Protein AF-A0A7V6W249-F1 (afdb_monomer)

Solvent-accessible surface area (backbone atoms only — not comparable to full-atom values): 12841 Å² total; per-residue (Å²): 78,80,79,86,67,92,46,72,72,56,29,67,70,29,68,27,38,64,47,80,56,95,67,25,33,45,33,35,30,49,76,67,49,76,49,78,44,73,61,44,73,66,54,51,51,54,50,51,51,51,48,52,60,76,49,70,63,33,65,60,54,35,51,52,43,59,66,51,40,60,62,52,52,52,54,51,53,50,52,53,49,52,55,55,49,50,63,69,75,52,71,84,55,47,76,68,46,48,56,53,49,50,53,50,46,52,52,48,52,54,48,50,52,52,49,52,52,48,54,54,49,40,54,50,33,49,30,50,47,55,42,68,78,38,42,70,63,44,50,74,36,59,75,73,40,80,72,26,66,54,90,39,58,67,75,55,56,49,51,63,67,74,60,74,63,97,65,72,73,74,46,81,43,50,41,40,75,72,58,60,47,54,66,43,55,48,37,35,50,51,41,46,49,52,37,49,76,69,49,65,44,72,93,59,53,75,73,79,77,82,75,77,75,76,83,75,82,87,77,86,135

Structure (mmCIF, N/CA/C/O backbone):
data_AF-A0A7V6W249-F1
#
_entry.id   AF-A0A7V6W249-F1
#
loop_
_atom_site.group_PDB
_atom_site.id
_atom_site.type_symbol
_atom_site.label_atom_id
_atom_site.label_alt_id
_atom_site.label_comp_id
_atom_site.label_asym_id
_atom_site.label_entity_id
_atom_site.label_seq_id
_atom_site.pdbx_PDB_ins_code
_atom_site.Cartn_x
_atom_site.Cartn_y
_atom_site.Cartn_z
_atom_site.occupancy
_atom_site.B_iso_or_equiv
_atom_site.auth_seq_id
_atom_site.auth_comp_id
_atom_site.auth_asym_id
_atom_site.auth_atom_id
_atom_site.pdbx_PDB_model_num
ATOM 1 N N . MET A 1 1 ? -0.894 -4.643 -3.180 1.00 71.88 1 MET A N 1
ATOM 2 C CA . MET A 1 1 ? 0.518 -4.376 -2.969 1.00 71.88 1 MET A CA 1
ATOM 3 C C . MET A 1 1 ? 1.272 -4.832 -4.201 1.00 71.88 1 MET A C 1
ATOM 5 O O . MET A 1 1 ? 0.839 -5.761 -4.902 1.00 71.88 1 MET A O 1
ATOM 9 N N . ARG A 1 2 ? 2.357 -4.147 -4.529 1.00 77.12 2 ARG A N 1
ATOM 10 C CA . ARG A 1 2 ? 3.285 -4.558 -5.571 1.00 77.12 2 ARG A CA 1
ATOM 11 C C . ARG A 1 2 ? 4.310 -5.505 -4.989 1.00 77.12 2 ARG A C 1
ATOM 13 O O . ARG A 1 2 ? 4.691 -5.404 -3.834 1.00 77.12 2 ARG A O 1
ATOM 20 N N . ASP A 1 3 ? 4.706 -6.440 -5.833 1.00 70.12 3 ASP A N 1
ATOM 21 C CA . ASP A 1 3 ? 5.793 -7.349 -5.539 1.00 70.12 3 ASP A CA 1
ATOM 22 C C . ASP A 1 3 ? 7.111 -6.565 -5.545 1.00 70.12 3 ASP A C 1
ATOM 24 O O . ASP A 1 3 ? 7.482 -5.969 -6.565 1.00 70.12 3 ASP A O 1
ATOM 28 N N . TYR A 1 4 ? 7.768 -6.537 -4.389 1.00 65.94 4 TYR A N 1
ATOM 29 C CA . TYR A 1 4 ? 9.078 -5.919 -4.183 1.00 65.94 4 TYR A CA 1
ATOM 30 C C . TYR A 1 4 ? 10.215 -6.950 -4.210 1.00 65.94 4 TYR A C 1
ATOM 32 O O . TYR A 1 4 ? 11.371 -6.591 -4.001 1.00 65.94 4 TYR A O 1
ATOM 40 N N . THR A 1 5 ? 9.898 -8.226 -4.446 1.00 64.06 5 THR A N 1
ATOM 41 C CA . THR A 1 5 ? 10.873 -9.316 -4.454 1.00 64.06 5 THR A CA 1
ATOM 42 C C . THR A 1 5 ? 11.587 -9.391 -5.805 1.00 64.06 5 THR A C 1
ATOM 44 O O . THR A 1 5 ? 10.993 -9.224 -6.878 1.00 64.06 5 THR A O 1
ATOM 47 N N . ASN A 1 6 ? 12.898 -9.634 -5.753 1.00 57.09 6 ASN A N 1
ATOM 48 C CA . ASN A 1 6 ? 13.731 -9.831 -6.942 1.00 57.09 6 ASN A CA 1
ATOM 49 C C . ASN A 1 6 ? 13.859 -11.315 -7.332 1.00 57.09 6 ASN A C 1
ATOM 51 O O . ASN A 1 6 ? 14.429 -11.621 -8.375 1.00 57.09 6 ASN A O 1
ATOM 55 N N . ASN A 1 7 ? 13.303 -12.222 -6.525 1.00 65.62 7 ASN A N 1
ATOM 56 C CA . ASN A 1 7 ? 13.360 -13.668 -6.706 1.00 65.62 7 ASN A CA 1
ATOM 57 C C . ASN A 1 7 ? 12.033 -14.201 -7.279 1.00 65.62 7 ASN A C 1
ATOM 59 O O . ASN A 1 7 ? 10.943 -13.814 -6.855 1.00 65.62 7 ASN A O 1
ATOM 63 N N . HIS A 1 8 ? 12.125 -15.092 -8.265 1.00 60.25 8 HIS A N 1
ATOM 64 C CA . HIS A 1 8 ? 10.970 -15.692 -8.926 1.00 60.25 8 HIS A CA 1
ATOM 65 C C . HIS A 1 8 ? 10.147 -16.592 -7.987 1.00 60.25 8 HIS A C 1
ATOM 67 O O . HIS A 1 8 ? 8.916 -16.569 -8.041 1.00 60.25 8 HIS A O 1
ATOM 73 N N . GLU A 1 9 ? 10.797 -17.348 -7.101 1.00 61.88 9 GLU A N 1
ATOM 74 C CA . GLU A 1 9 ? 10.102 -18.208 -6.133 1.00 61.88 9 GLU A CA 1
ATOM 75 C C . GLU A 1 9 ? 9.353 -17.387 -5.077 1.00 61.88 9 GLU A C 1
ATOM 77 O O . GLU A 1 9 ? 8.202 -17.684 -4.741 1.00 61.88 9 GLU A O 1
ATOM 82 N N . ASP A 1 10 ? 9.954 -16.284 -4.631 1.00 68.31 10 ASP A N 1
ATOM 83 C CA . ASP A 1 10 ? 9.315 -15.356 -3.698 1.00 68.31 10 ASP A CA 1
ATOM 84 C C . ASP A 1 10 ? 8.089 -14.681 -4.330 1.00 68.31 10 ASP A C 1
ATOM 86 O O . ASP A 1 10 ? 7.056 -14.520 -3.672 1.00 68.31 10 ASP A O 1
ATOM 90 N N . ARG A 1 11 ? 8.139 -14.390 -5.639 1.00 70.81 11 ARG A N 1
ATOM 91 C CA . ARG A 1 11 ? 7.006 -13.839 -6.400 1.00 70.81 11 ARG A CA 1
ATOM 92 C C . ARG A 1 11 ? 5.805 -14.782 -6.457 1.00 70.81 11 ARG A C 1
ATOM 94 O O . ARG A 1 11 ? 4.669 -14.317 -6.333 1.00 70.81 11 ARG A O 1
ATOM 101 N N . MET A 1 12 ? 6.029 -16.087 -6.626 1.00 72.81 12 MET A N 1
ATOM 102 C CA . MET A 1 12 ? 4.956 -17.102 -6.636 1.00 72.81 12 MET A CA 1
ATOM 103 C C . MET A 1 12 ? 4.210 -17.163 -5.298 1.00 72.81 12 MET A C 1
ATOM 105 O O . MET A 1 12 ? 3.025 -17.497 -5.225 1.00 72.81 12 MET A O 1
ATOM 109 N N . ASN A 1 13 ? 4.913 -16.800 -4.231 1.00 81.38 13 ASN A N 1
ATOM 110 C CA . ASN A 1 13 ? 4.429 -16.790 -2.864 1.00 81.38 13 ASN A CA 1
ATOM 111 C C . ASN A 1 13 ? 4.034 -15.385 -2.372 1.00 81.38 13 ASN A C 1
ATOM 113 O O . ASN A 1 13 ? 3.586 -15.230 -1.229 1.00 81.38 13 ASN A O 1
ATOM 117 N N . PHE A 1 14 ? 4.147 -14.363 -3.213 1.00 86.88 14 PHE A N 1
ATOM 118 C CA . PHE A 1 14 ? 3.802 -12.999 -2.850 1.00 86.88 14 PHE A CA 1
ATOM 119 C C . PHE A 1 14 ? 2.283 -12.801 -2.863 1.00 86.88 14 PHE A C 1
ATOM 121 O O . PHE A 1 14 ? 1.628 -13.101 -3.862 1.00 86.88 14 PHE A O 1
ATOM 128 N N . VAL A 1 15 ? 1.707 -12.267 -1.781 1.00 90.31 15 VAL A N 1
ATOM 129 C CA . VAL A 1 15 ? 0.263 -12.003 -1.701 1.00 90.31 15 VAL A CA 1
ATOM 130 C C . VAL A 1 15 ? 0.049 -10.525 -1.991 1.00 90.31 15 VAL A C 1
ATOM 132 O O . VAL A 1 15 ? 0.512 -9.657 -1.258 1.00 90.31 15 VAL A O 1
ATOM 135 N N . ARG A 1 16 ? -0.649 -10.213 -3.085 1.00 89.31 16 ARG A N 1
ATOM 136 C CA . ARG A 1 16 ? -0.879 -8.818 -3.485 1.00 89.31 16 ARG A CA 1
ATOM 137 C C . ARG A 1 16 ? -2.031 -8.200 -2.715 1.00 89.31 16 ARG A C 1
ATOM 139 O O . ARG A 1 16 ? -1.894 -7.073 -2.249 1.00 89.31 16 ARG A O 1
ATOM 146 N N . ASN A 1 17 ? -3.150 -8.913 -2.679 1.00 91.75 17 ASN A N 1
ATOM 147 C CA . ASN A 1 17 ? -4.371 -8.592 -1.950 1.00 91.75 17 ASN A CA 1
ATOM 148 C C . ASN A 1 17 ? -5.291 -9.818 -1.942 1.00 91.75 17 ASN A C 1
ATOM 150 O O . ASN A 1 17 ? -5.045 -10.796 -2.654 1.00 91.75 17 ASN A O 1
ATOM 154 N N . PHE A 1 18 ? -6.356 -9.757 -1.159 1.00 93.31 18 PHE A N 1
ATOM 155 C CA . PHE A 1 18 ? -7.416 -10.748 -1.136 1.00 93.31 18 PHE A CA 1
ATOM 156 C C . PHE A 1 18 ? -8.774 -10.094 -0.908 1.00 93.31 18 PHE A C 1
ATOM 158 O O . PHE A 1 18 ? -8.869 -8.984 -0.385 1.00 93.31 18 PHE A O 1
ATOM 165 N N . LYS A 1 19 ? -9.831 -10.803 -1.300 1.00 93.00 19 LYS A N 1
ATOM 166 C CA . LYS A 1 19 ? -11.213 -10.448 -0.974 1.00 93.00 19 LYS A CA 1
ATOM 167 C C . LYS A 1 19 ? -11.933 -11.642 -0.375 1.00 93.00 19 LYS A C 1
ATOM 169 O O . LYS A 1 19 ? -11.633 -12.776 -0.751 1.00 93.00 19 LYS A O 1
ATOM 174 N N . ILE A 1 20 ? -12.892 -11.369 0.496 1.00 90.56 20 ILE A N 1
ATOM 175 C CA . ILE A 1 20 ? -13.822 -12.369 1.007 1.00 90.56 20 ILE A CA 1
ATOM 176 C C . ILE A 1 20 ? -15.068 -12.317 0.123 1.00 90.56 20 ILE A C 1
ATOM 178 O O . ILE A 1 20 ? -15.588 -11.239 -0.169 1.00 90.56 20 ILE A O 1
ATOM 182 N N . HIS A 1 21 ? -15.497 -13.462 -0.394 1.00 90.12 21 HIS A N 1
ATOM 183 C CA . HIS A 1 21 ? -16.698 -13.562 -1.216 1.00 90.12 21 HIS A CA 1
ATOM 184 C C . HIS A 1 21 ? -17.282 -14.966 -1.099 1.00 90.12 21 HIS A C 1
ATOM 186 O O . HIS A 1 21 ? -16.554 -15.937 -1.280 1.00 90.12 21 HIS A O 1
ATOM 192 N N . ASN A 1 22 ? -18.583 -15.067 -0.817 1.00 90.88 22 ASN A N 1
ATOM 193 C CA . ASN A 1 22 ? -19.316 -16.333 -0.707 1.00 90.88 22 ASN A CA 1
ATOM 194 C C . ASN A 1 22 ? -18.635 -17.363 0.218 1.00 90.88 22 ASN A C 1
ATOM 196 O O . ASN A 1 22 ? -18.485 -18.523 -0.149 1.00 90.88 22 ASN A O 1
ATOM 200 N N . GLY A 1 23 ? -18.170 -16.931 1.397 1.00 92.56 23 GLY A N 1
ATOM 201 C CA . GLY A 1 23 ? -17.493 -17.817 2.354 1.00 92.56 23 GLY A CA 1
ATOM 202 C C . GLY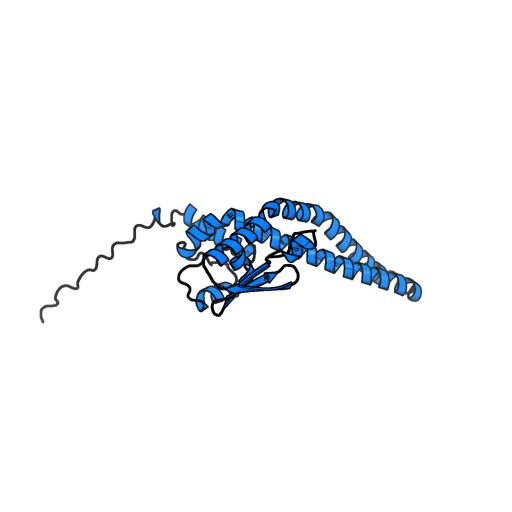 A 1 23 ? -16.089 -18.273 1.932 1.00 92.56 23 GLY A C 1
ATOM 203 O O . GLY A 1 23 ? -15.519 -19.151 2.573 1.00 92.56 23 GLY A O 1
ATOM 204 N N . GLU A 1 24 ? -15.503 -17.683 0.887 1.00 95.50 24 GLU A N 1
ATOM 205 C CA . GLU A 1 24 ? -14.139 -17.965 0.432 1.00 95.50 24 GLU A CA 1
ATOM 206 C C . GLU A 1 24 ? -13.239 -16.726 0.532 1.00 95.50 24 GLU A C 1
ATOM 208 O O . GLU A 1 24 ? -13.643 -15.604 0.216 1.00 95.50 24 GLU A O 1
ATOM 213 N N . ILE A 1 25 ? -11.970 -16.945 0.872 1.00 95.00 25 ILE A N 1
ATOM 214 C CA . ILE A 1 25 ? -10.880 -15.993 0.656 1.00 95.00 25 ILE A CA 1
ATOM 215 C C . ILE A 1 25 ? -10.327 -16.218 -0.750 1.00 95.00 25 ILE A C 1
ATOM 217 O O . ILE A 1 25 ? -9.807 -17.288 -1.067 1.00 95.00 25 ILE A O 1
ATOM 221 N N . ILE A 1 26 ? -10.383 -15.184 -1.587 1.00 95.69 26 ILE A N 1
ATOM 222 C CA . ILE A 1 26 ? -9.819 -15.183 -2.939 1.00 95.69 26 ILE A CA 1
ATOM 223 C C . ILE A 1 26 ? -8.594 -14.266 -2.947 1.00 95.69 26 ILE A C 1
ATOM 225 O O . ILE A 1 26 ? -8.724 -13.043 -3.039 1.00 95.69 26 ILE A O 1
ATOM 229 N N . ALA A 1 27 ? -7.403 -14.858 -2.867 1.00 93.69 27 ALA A N 1
ATOM 230 C CA . ALA A 1 27 ? -6.124 -14.156 -2.848 1.00 93.69 27 ALA A CA 1
ATOM 231 C C . ALA A 1 27 ? -5.538 -14.007 -4.258 1.00 93.69 27 ALA A C 1
ATOM 233 O O . ALA A 1 27 ? -5.464 -14.967 -5.026 1.00 93.69 27 ALA A O 1
ATOM 234 N N . LYS A 1 28 ? -5.085 -12.799 -4.598 1.00 92.62 28 LYS A N 1
ATOM 235 C CA . LYS A 1 28 ? -4.343 -12.503 -5.825 1.00 92.62 28 LYS A CA 1
ATOM 236 C C . LYS A 1 28 ? -2.846 -12.547 -5.543 1.00 92.62 28 LYS A C 1
ATOM 238 O O . LYS A 1 28 ? -2.339 -11.783 -4.722 1.00 92.62 28 LYS A O 1
ATOM 243 N N . MET A 1 29 ? -2.140 -13.393 -6.276 1.00 90.31 29 MET A N 1
ATOM 244 C CA . MET A 1 29 ? -0.716 -13.654 -6.082 1.00 90.31 29 MET A CA 1
ATOM 245 C C . MET A 1 29 ? 0.170 -12.739 -6.952 1.00 90.31 29 MET A C 1
ATOM 247 O O . MET A 1 29 ? -0.313 -12.045 -7.861 1.00 90.31 29 MET A O 1
ATOM 251 N N . GLY A 1 30 ? 1.473 -12.688 -6.652 1.00 84.12 30 GLY A N 1
ATOM 252 C CA . GLY A 1 30 ? 2.485 -11.878 -7.350 1.00 84.12 30 GLY A CA 1
ATOM 253 C C . GLY A 1 30 ? 2.616 -12.211 -8.838 1.00 84.12 30 GLY A C 1
ATOM 254 O O . GLY A 1 30 ? 2.679 -11.309 -9.679 1.00 84.12 30 GLY A O 1
ATOM 255 N N . ASP A 1 31 ? 2.534 -13.499 -9.160 1.00 83.69 31 ASP A N 1
ATOM 256 C CA . ASP A 1 31 ? 2.471 -14.077 -10.512 1.00 83.69 31 ASP A CA 1
ATOM 257 C C . ASP A 1 31 ? 1.144 -13.798 -11.259 1.00 83.69 31 ASP A C 1
ATOM 259 O O . ASP A 1 31 ? 0.997 -14.158 -12.424 1.00 83.69 31 ASP A O 1
ATOM 263 N N . LYS A 1 32 ? 0.205 -13.083 -10.618 1.00 84.75 32 LYS A N 1
ATOM 264 C CA . LYS A 1 32 ? -1.155 -12.752 -11.085 1.00 84.75 32 LYS A CA 1
ATOM 265 C C . LYS A 1 32 ? -2.157 -13.910 -11.031 1.00 84.75 32 LYS A C 1
ATOM 267 O O . LYS A 1 32 ? -3.310 -13.683 -11.415 1.00 84.75 32 LYS A O 1
ATOM 272 N N . THR A 1 33 ? -1.781 -15.081 -10.524 1.00 90.50 33 THR A N 1
ATOM 273 C CA . THR A 1 33 ? -2.729 -16.176 -10.284 1.00 90.50 33 THR A CA 1
ATOM 274 C C . THR A 1 33 ? -3.675 -15.837 -9.130 1.00 90.50 33 THR A C 1
ATOM 276 O O . THR A 1 33 ? -3.453 -14.898 -8.353 1.00 90.50 33 THR A O 1
ATOM 279 N N . LYS A 1 34 ? -4.787 -16.573 -9.047 1.00 92.88 34 LYS A N 1
ATOM 280 C CA . LYS A 1 34 ? -5.738 -16.488 -7.937 1.00 92.88 34 LYS A CA 1
ATOM 281 C C . LYS A 1 34 ? -5.702 -17.796 -7.163 1.00 92.88 34 LYS A C 1
ATOM 283 O O . LYS A 1 34 ? -5.804 -18.857 -7.770 1.00 92.88 34 LYS A O 1
ATOM 288 N N . ARG A 1 35 ? -5.602 -17.710 -5.840 1.00 92.31 35 ARG A N 1
ATOM 289 C CA . ARG A 1 35 ? -5.717 -18.854 -4.930 1.00 92.31 35 ARG A CA 1
ATOM 290 C C . ARG A 1 35 ? -6.955 -18.687 -4.066 1.00 92.31 35 ARG A C 1
ATOM 292 O O . ARG A 1 35 ? -7.296 -17.565 -3.691 1.00 92.31 35 ARG A O 1
ATOM 299 N N . LYS A 1 36 ? -7.626 -19.798 -3.786 1.00 94.94 36 LYS A N 1
ATOM 300 C CA . LYS A 1 36 ? -8.840 -19.840 -2.975 1.00 94.94 36 LYS A CA 1
ATOM 301 C C . LYS A 1 36 ? -8.597 -20.637 -1.704 1.00 94.94 36 LYS A C 1
ATOM 303 O O . LYS A 1 36 ? -7.854 -21.615 -1.730 1.00 94.94 36 LYS A O 1
ATOM 308 N N . ALA A 1 37 ? -9.231 -20.213 -0.623 1.00 93.19 37 ALA A N 1
ATOM 309 C CA . ALA A 1 37 ? -9.295 -20.940 0.635 1.00 93.19 37 ALA A CA 1
ATOM 310 C C . ALA A 1 37 ? -10.658 -20.677 1.296 1.00 93.19 37 ALA A C 1
ATOM 312 O O . ALA A 1 37 ? -11.236 -19.614 1.055 1.00 93.19 37 ALA A O 1
ATOM 313 N N . PRO A 1 38 ? -11.169 -21.586 2.141 1.00 95.81 38 PRO A N 1
ATOM 314 C CA . PRO A 1 38 ? -12.353 -21.300 2.938 1.00 95.81 38 PRO A CA 1
ATOM 315 C C . PRO A 1 38 ? -12.099 -20.106 3.864 1.00 95.81 38 PRO A C 1
ATOM 317 O O . PRO A 1 38 ? -11.001 -19.950 4.415 1.00 95.81 38 PRO A O 1
ATOM 320 N N . TYR A 1 39 ? -13.114 -19.262 4.033 1.00 95.44 39 TYR A N 1
ATOM 321 C CA . TYR A 1 39 ? -13.061 -18.158 4.977 1.00 95.44 39 TYR A CA 1
ATOM 322 C C . TYR A 1 39 ? -13.148 -18.682 6.410 1.00 95.44 39 TYR A C 1
ATOM 324 O O . TYR A 1 39 ? -14.134 -19.293 6.811 1.00 95.44 39 TYR A O 1
ATOM 332 N N . THR A 1 40 ? -12.094 -18.412 7.175 1.00 95.00 40 THR A N 1
ATOM 333 C CA . THR A 1 40 ? -12.057 -18.510 8.633 1.00 95.00 40 THR A CA 1
ATOM 334 C C . THR A 1 40 ? -11.243 -17.327 9.151 1.00 95.00 40 THR A C 1
ATOM 336 O O . THR A 1 40 ? -10.332 -16.857 8.458 1.00 95.00 40 THR A O 1
ATOM 339 N N . GLU A 1 41 ? -11.516 -16.863 10.373 1.00 92.81 41 GLU A N 1
ATOM 340 C CA . GLU A 1 41 ? -10.712 -15.797 10.986 1.00 92.81 41 GLU A CA 1
ATOM 341 C C . GLU A 1 41 ? -9.221 -16.155 11.055 1.00 92.81 41 GLU A C 1
ATOM 343 O O . GLU A 1 41 ? -8.357 -15.300 10.863 1.00 92.81 41 GLU A O 1
ATOM 348 N N . ASP A 1 42 ? -8.898 -17.422 11.328 1.00 95.75 42 ASP A N 1
ATOM 349 C CA . ASP A 1 42 ? -7.513 -17.888 11.403 1.00 95.75 42 ASP A CA 1
ATOM 350 C C . ASP A 1 42 ? -6.819 -17.819 10.034 1.00 95.75 42 ASP A C 1
ATOM 352 O O . ASP A 1 42 ? -5.677 -17.360 9.933 1.00 95.75 42 ASP A O 1
ATOM 356 N N . ASN A 1 43 ? -7.518 -18.192 8.956 1.00 92.94 43 ASN A N 1
ATOM 357 C CA . ASN A 1 43 ? -6.988 -18.080 7.598 1.00 92.94 43 ASN A CA 1
ATOM 358 C C . ASN A 1 43 ? -6.752 -16.617 7.207 1.00 92.94 43 ASN A C 1
ATOM 360 O O . ASN A 1 43 ? -5.708 -16.299 6.629 1.00 92.94 43 ASN A O 1
ATOM 364 N N . GLU A 1 44 ? -7.676 -15.720 7.555 1.00 93.81 44 GLU A N 1
ATOM 365 C CA . GLU A 1 44 ? -7.511 -14.282 7.337 1.00 93.81 44 GLU A CA 1
ATOM 366 C C . GLU A 1 44 ? -6.309 -13.729 8.120 1.00 93.81 44 GLU A C 1
ATOM 368 O O . GLU A 1 44 ? -5.421 -13.100 7.534 1.00 93.81 44 GLU A O 1
ATOM 373 N N . LYS A 1 45 ? -6.211 -14.038 9.421 1.00 94.25 45 LYS A N 1
ATOM 374 C CA . LYS A 1 45 ? -5.090 -13.627 10.285 1.00 94.25 45 LYS A CA 1
ATOM 375 C C . LYS A 1 45 ? -3.751 -14.144 9.755 1.00 94.25 45 LYS A C 1
ATOM 377 O O . LYS A 1 45 ? -2.782 -13.383 9.691 1.00 94.25 45 LYS A O 1
ATOM 382 N N . LYS A 1 46 ? -3.671 -15.408 9.323 1.00 93.81 46 LYS A N 1
ATOM 383 C CA . LYS A 1 46 ? -2.466 -15.989 8.695 1.00 93.81 46 LYS A CA 1
ATOM 384 C C . LYS A 1 46 ? -2.073 -15.247 7.420 1.00 93.81 46 LYS A C 1
ATOM 386 O O . LYS A 1 46 ? -0.889 -14.967 7.211 1.00 93.81 46 LYS A O 1
ATOM 391 N N . LEU A 1 47 ? -3.046 -14.899 6.581 1.00 93.06 47 LEU A N 1
ATOM 392 C CA . LEU A 1 47 ? -2.798 -14.183 5.334 1.00 93.06 47 LEU A CA 1
ATOM 393 C C . LEU A 1 47 ? -2.313 -12.748 5.589 1.00 93.06 47 LEU A C 1
ATOM 395 O O . LEU A 1 47 ? -1.322 -12.325 4.991 1.00 93.06 47 LEU A O 1
ATOM 399 N N . LEU A 1 48 ? -2.934 -12.038 6.533 1.00 93.19 48 LEU A N 1
ATOM 400 C CA . LEU A 1 48 ? -2.503 -10.705 6.962 1.00 93.19 48 LEU A CA 1
ATOM 401 C C . LEU A 1 48 ? -1.098 -10.727 7.576 1.00 93.19 48 LEU A C 1
ATOM 403 O O . LEU A 1 48 ? -0.275 -9.876 7.244 1.00 93.19 48 L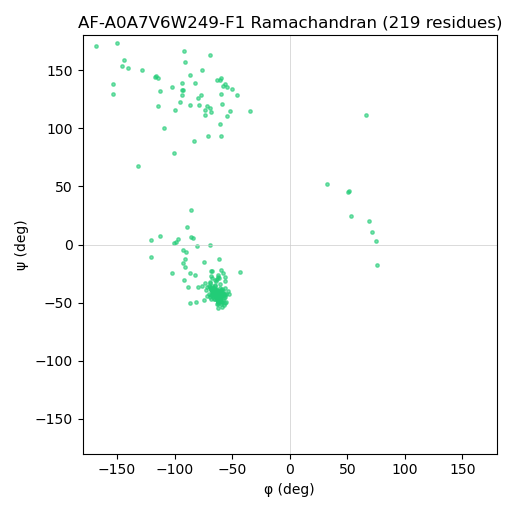EU A O 1
ATOM 407 N N . ARG A 1 49 ? -0.771 -11.722 8.413 1.00 92.62 49 ARG A N 1
ATOM 408 C CA . ARG A 1 49 ? 0.593 -11.915 8.946 1.00 92.62 49 ARG A CA 1
ATOM 409 C C . ARG A 1 49 ? 1.617 -12.101 7.828 1.00 92.62 49 ARG A C 1
ATOM 411 O O . ARG A 1 49 ? 2.682 -11.490 7.860 1.00 92.62 49 ARG A O 1
ATOM 418 N N . ARG A 1 50 ? 1.287 -12.898 6.809 1.00 91.12 50 ARG A N 1
ATOM 419 C CA . ARG A 1 50 ? 2.148 -13.088 5.633 1.00 91.12 50 ARG A CA 1
ATOM 420 C C . ARG A 1 50 ? 2.353 -11.787 4.855 1.00 91.12 50 ARG A C 1
ATOM 422 O O . ARG A 1 50 ? 3.487 -11.480 4.499 1.00 91.12 50 ARG A O 1
ATOM 429 N N . MET A 1 51 ? 1.289 -11.019 4.618 1.00 91.12 51 MET A N 1
ATOM 430 C CA . MET A 1 51 ? 1.381 -9.711 3.956 1.00 91.12 51 MET A CA 1
ATOM 431 C C . MET A 1 51 ? 2.212 -8.718 4.780 1.00 91.12 51 MET A C 1
ATOM 433 O O . MET A 1 51 ? 3.036 -8.001 4.223 1.00 91.12 51 MET A O 1
ATOM 437 N N . ASN A 1 52 ? 2.079 -8.729 6.108 1.00 90.38 52 ASN A N 1
ATOM 438 C CA . ASN A 1 52 ? 2.922 -7.943 7.009 1.00 90.38 52 ASN A CA 1
ATOM 439 C C . ASN A 1 52 ? 4.402 -8.321 6.895 1.00 90.38 52 ASN A C 1
ATOM 441 O O . ASN A 1 52 ? 5.239 -7.439 6.703 1.00 90.38 52 ASN A O 1
ATOM 445 N N . LYS A 1 53 ? 4.727 -9.616 6.908 1.00 88.69 53 LYS A N 1
ATOM 446 C CA . LYS A 1 53 ? 6.107 -10.091 6.739 1.00 88.69 53 LYS A CA 1
ATOM 447 C C . LYS A 1 53 ? 6.715 -9.651 5.401 1.00 88.69 53 LYS A C 1
ATOM 449 O O . LYS A 1 53 ? 7.857 -9.210 5.340 1.00 88.69 53 LYS A O 1
ATOM 454 N N . GLN A 1 54 ? 5.918 -9.663 4.329 1.00 86.81 54 GLN A N 1
ATOM 455 C CA . GLN A 1 54 ? 6.327 -9.193 2.994 1.00 86.81 54 GLN A CA 1
ATOM 456 C C . GLN A 1 54 ? 6.708 -7.701 2.942 1.00 86.81 54 GLN A C 1
ATOM 458 O O . GLN A 1 54 ? 7.290 -7.255 1.955 1.00 86.81 54 GLN A O 1
ATOM 463 N N . THR A 1 55 ? 6.406 -6.930 3.990 1.00 86.81 55 THR A N 1
ATOM 464 C CA . THR A 1 55 ? 6.678 -5.486 4.076 1.00 86.81 55 THR A CA 1
ATOM 465 C C . THR A 1 55 ? 7.734 -5.123 5.118 1.00 86.81 55 THR A C 1
ATOM 467 O O . THR A 1 55 ? 7.936 -3.943 5.392 1.00 86.81 55 THR A O 1
ATOM 470 N N . GLU A 1 56 ? 8.410 -6.093 5.735 1.00 84.12 56 GLU A N 1
ATOM 471 C CA . GLU A 1 56 ? 9.437 -5.820 6.755 1.00 84.12 56 GLU A CA 1
ATOM 472 C C . GLU A 1 56 ? 10.597 -4.986 6.194 1.00 84.12 56 GLU A C 1
ATOM 474 O O . GLU A 1 56 ? 10.993 -3.990 6.794 1.00 84.12 56 GLU A O 1
ATOM 479 N N . ASN A 1 57 ? 11.051 -5.298 4.978 1.00 79.19 57 ASN A N 1
ATOM 480 C CA . ASN A 1 57 ? 12.170 -4.603 4.334 1.00 79.19 57 ASN A CA 1
ATOM 481 C C . ASN A 1 57 ? 11.746 -3.379 3.502 1.00 79.19 57 ASN A C 1
ATOM 483 O O . ASN A 1 57 ? 12.528 -2.874 2.694 1.00 79.19 57 ASN A O 1
ATOM 487 N N . ILE A 1 58 ? 10.516 -2.878 3.678 1.00 83.88 58 ILE A N 1
ATOM 488 C CA . ILE A 1 58 ? 9.966 -1.814 2.825 1.00 83.88 58 ILE A CA 1
ATOM 489 C C . ILE A 1 58 ? 10.796 -0.521 2.888 1.00 83.88 58 ILE A C 1
ATOM 491 O O . ILE A 1 58 ? 10.982 0.120 1.859 1.00 83.88 58 ILE A O 1
ATOM 495 N N . LYS A 1 59 ? 11.390 -0.191 4.044 1.00 83.38 59 LYS A N 1
ATOM 496 C CA . LYS A 1 59 ? 12.253 0.995 4.207 1.00 83.38 59 LYS A CA 1
ATOM 497 C C . LYS A 1 59 ? 13.491 0.941 3.314 1.00 83.38 59 LYS A C 1
ATOM 499 O O . LYS A 1 59 ? 13.846 1.912 2.650 1.00 83.38 59 LYS A O 1
ATOM 504 N N . GLN A 1 60 ? 14.139 -0.225 3.256 1.00 81.12 60 GLN A N 1
ATOM 505 C CA . GLN A 1 60 ? 15.302 -0.440 2.392 1.00 81.12 60 GLN A CA 1
ATOM 506 C C . GLN A 1 60 ? 14.909 -0.317 0.916 1.00 81.12 60 GLN A C 1
ATOM 508 O O . GLN A 1 60 ? 15.628 0.299 0.132 1.00 81.12 60 GLN A O 1
ATOM 513 N N . VAL A 1 61 ? 13.733 -0.840 0.556 1.00 80.38 61 VAL A N 1
ATOM 514 C CA . VAL A 1 61 ? 13.168 -0.731 -0.795 1.00 80.38 61 VAL A CA 1
ATOM 515 C C . VAL A 1 61 ? 12.891 0.732 -1.166 1.00 80.38 61 VAL A C 1
ATOM 517 O O . VAL A 1 61 ? 13.272 1.164 -2.255 1.00 80.38 61 VAL A O 1
ATOM 520 N N . VAL A 1 62 ? 12.284 1.516 -0.269 1.00 82.69 62 VAL A N 1
ATOM 521 C CA . VAL A 1 62 ? 12.032 2.951 -0.486 1.00 82.69 62 VAL A CA 1
ATOM 522 C C . VAL A 1 62 ? 13.343 3.715 -0.654 1.00 82.69 62 VAL A C 1
ATOM 524 O O . VAL A 1 62 ? 13.483 4.463 -1.622 1.00 82.69 62 VAL A O 1
ATOM 527 N N . ASN A 1 63 ? 14.333 3.482 0.209 1.00 83.12 63 ASN A N 1
ATOM 528 C CA . ASN A 1 63 ? 15.642 4.136 0.119 1.00 83.12 63 ASN A CA 1
ATOM 529 C C . ASN A 1 63 ? 16.382 3.786 -1.179 1.00 83.12 63 ASN A C 1
ATOM 531 O O . ASN A 1 63 ? 16.902 4.676 -1.854 1.00 83.12 63 ASN A O 1
ATOM 535 N N . TYR A 1 64 ? 16.371 2.512 -1.582 1.00 80.81 64 TYR A N 1
ATOM 536 C CA . TYR A 1 64 ? 16.919 2.078 -2.868 1.00 80.81 64 TYR A CA 1
ATOM 537 C C . TYR A 1 64 ? 16.259 2.821 -4.039 1.00 80.81 64 TYR A C 1
ATOM 539 O O . TYR A 1 64 ? 16.943 3.331 -4.932 1.00 80.81 64 TYR A O 1
ATOM 547 N N . PHE A 1 65 ? 14.928 2.931 -4.022 1.00 77.00 65 PHE A N 1
ATOM 548 C CA . PHE A 1 65 ? 14.195 3.651 -5.056 1.00 77.00 65 PHE A CA 1
ATOM 549 C C . PHE A 1 65 ? 14.446 5.167 -5.023 1.00 77.00 65 PHE A C 1
ATOM 551 O O . PHE A 1 65 ? 14.575 5.774 -6.083 1.00 77.00 65 PHE A O 1
ATOM 558 N N . ARG A 1 66 ? 14.574 5.801 -3.856 1.00 79.25 66 ARG A N 1
ATOM 559 C CA . ARG A 1 66 ? 14.895 7.237 -3.769 1.00 79.25 66 ARG A CA 1
ATOM 560 C C . ARG A 1 66 ? 16.300 7.548 -4.277 1.00 79.25 66 ARG A C 1
ATOM 562 O O . ARG A 1 66 ? 16.472 8.495 -5.034 1.00 79.25 66 ARG A O 1
ATOM 569 N N . ASN A 1 67 ? 17.282 6.709 -3.965 1.00 74.81 67 ASN A N 1
ATOM 570 C CA . ASN A 1 67 ? 18.654 6.917 -4.432 1.00 74.81 67 ASN A CA 1
ATOM 571 C C . ASN A 1 67 ? 18.793 6.643 -5.941 1.00 74.81 67 ASN A C 1
ATOM 573 O O . ASN A 1 67 ? 19.488 7.366 -6.650 1.00 74.81 67 ASN A O 1
ATOM 577 N N . GLY A 1 68 ? 18.073 5.645 -6.468 1.00 68.56 68 GLY A N 1
ATOM 578 C CA . GLY A 1 68 ? 18.038 5.354 -7.907 1.00 68.56 68 GLY A CA 1
ATOM 579 C C . GLY A 1 68 ? 17.210 6.341 -8.744 1.00 68.56 68 GLY A C 1
ATOM 580 O O . GLY A 1 68 ? 17.324 6.345 -9.973 1.00 68.56 68 GLY A O 1
ATOM 581 N N . PHE A 1 69 ? 16.375 7.163 -8.100 1.00 66.94 69 PHE A N 1
ATOM 582 C CA . PHE A 1 69 ? 15.471 8.119 -8.741 1.00 66.94 69 PHE A CA 1
ATOM 583 C C . PHE A 1 69 ? 16.223 9.178 -9.542 1.00 66.94 69 PHE A C 1
ATOM 585 O O . PHE A 1 69 ? 15.923 9.370 -10.720 1.00 66.94 69 PHE A O 1
ATOM 592 N N . ILE A 1 70 ? 17.211 9.832 -8.921 1.00 62.59 70 ILE A N 1
ATOM 593 C CA . ILE A 1 70 ? 17.911 10.976 -9.518 1.00 62.59 70 ILE A CA 1
ATOM 594 C C . ILE A 1 70 ? 18.626 10.529 -10.795 1.00 62.59 70 ILE A C 1
ATOM 596 O O . ILE A 1 70 ? 18.405 11.099 -11.860 1.00 62.59 70 ILE A O 1
ATOM 600 N N . GLY A 1 71 ? 19.383 9.431 -10.724 1.00 65.44 71 GLY A N 1
ATOM 601 C CA . GLY A 1 71 ? 20.110 8.909 -11.882 1.00 65.44 71 GLY A CA 1
ATOM 602 C C . GLY A 1 71 ? 19.190 8.511 -13.041 1.00 65.44 71 GLY A C 1
ATOM 603 O O . GLY A 1 71 ? 19.448 8.860 -14.189 1.00 65.44 71 GLY A O 1
ATOM 604 N N . ARG A 1 72 ? 18.074 7.821 -12.768 1.00 67.31 72 ARG A N 1
ATOM 605 C CA . ARG A 1 72 ? 17.172 7.342 -13.834 1.00 67.31 72 ARG A CA 1
ATOM 606 C C . ARG A 1 72 ? 16.295 8.442 -14.428 1.00 67.31 72 ARG A C 1
ATOM 608 O O . ARG A 1 72 ? 16.029 8.405 -15.632 1.00 67.31 72 ARG A O 1
ATOM 615 N N . ALA A 1 73 ? 15.847 9.398 -13.616 1.00 66.25 73 ALA A N 1
ATOM 616 C CA . ALA A 1 73 ? 15.067 10.541 -14.085 1.00 66.25 73 ALA A CA 1
ATOM 617 C C . ALA A 1 73 ? 15.913 11.456 -14.983 1.00 66.25 73 ALA A C 1
ATOM 619 O O . ALA A 1 73 ? 15.457 11.817 -16.067 1.00 66.25 73 ALA A O 1
ATOM 620 N N . VAL A 1 74 ? 17.162 11.737 -14.588 1.00 65.19 74 VAL A N 1
ATOM 621 C CA . VAL A 1 74 ? 18.114 12.530 -15.384 1.00 65.19 74 VAL A CA 1
ATOM 622 C C . VAL A 1 74 ? 18.439 11.837 -16.709 1.00 65.19 74 VAL A C 1
ATOM 624 O O . VAL A 1 74 ? 18.330 12.461 -17.761 1.00 65.19 74 VAL A O 1
ATOM 627 N N . LEU A 1 75 ? 18.747 10.534 -16.691 1.00 65.19 75 LEU A N 1
ATOM 628 C CA . LEU A 1 75 ? 19.043 9.779 -17.916 1.00 65.19 75 LEU A CA 1
ATOM 629 C C . LEU A 1 75 ? 17.849 9.726 -18.879 1.00 65.19 75 LEU A C 1
ATOM 631 O O . LEU A 1 75 ? 18.027 9.903 -20.080 1.00 65.19 75 LEU A O 1
ATOM 635 N N . THR A 1 76 ? 16.631 9.507 -18.369 1.00 65.19 76 THR A N 1
ATOM 636 C CA . THR A 1 76 ? 15.429 9.448 -19.222 1.00 65.19 76 THR A CA 1
ATOM 637 C C . THR A 1 76 ? 15.095 10.827 -19.795 1.00 65.19 76 THR A C 1
ATOM 639 O O . THR A 1 76 ? 14.837 10.938 -20.990 1.00 65.19 76 THR A O 1
ATOM 642 N N . GLY A 1 77 ? 15.128 11.879 -18.967 1.00 64.25 77 GLY A N 1
ATOM 643 C CA . GLY A 1 77 ? 14.876 13.252 -19.411 1.00 64.25 77 GLY A CA 1
ATOM 644 C C . GLY A 1 77 ? 15.891 13.722 -20.453 1.00 64.25 77 GLY A C 1
ATOM 645 O O . GLY A 1 77 ? 15.498 14.277 -21.476 1.00 64.25 77 GLY A O 1
ATOM 646 N N . GLY A 1 78 ? 17.175 13.413 -20.242 1.00 65.94 78 GLY A N 1
ATOM 647 C CA . GLY A 1 78 ? 18.243 13.699 -21.199 1.00 65.94 78 GLY A CA 1
ATOM 648 C C . GLY A 1 78 ? 18.037 12.997 -22.541 1.00 65.94 78 GLY A C 1
ATOM 649 O O . GLY A 1 78 ? 18.133 13.647 -23.575 1.00 65.94 78 GLY A O 1
ATOM 650 N N . LEU A 1 79 ? 17.681 11.705 -22.541 1.00 66.25 79 LEU A N 1
ATOM 651 C CA . LEU A 1 79 ? 17.473 10.942 -23.780 1.00 66.25 79 LEU A CA 1
ATOM 652 C C . LEU A 1 79 ? 16.262 11.434 -24.592 1.00 66.25 79 LEU A C 1
ATOM 654 O O . LEU A 1 79 ? 16.303 11.467 -25.822 1.00 66.25 79 LEU A O 1
ATOM 658 N N . VAL A 1 80 ? 15.181 11.827 -23.908 1.00 67.19 80 VAL A N 1
ATOM 659 C CA . VAL A 1 80 ? 13.992 12.409 -24.553 1.00 67.19 80 VAL A CA 1
ATOM 660 C C . VAL A 1 80 ? 14.335 13.767 -25.167 1.00 67.19 80 VAL A C 1
ATOM 662 O O . VAL A 1 80 ? 13.979 14.022 -26.316 1.00 67.19 80 VAL A O 1
ATOM 665 N N . ALA A 1 81 ? 15.060 14.616 -24.433 1.00 66.94 81 ALA A N 1
ATOM 666 C CA . ALA A 1 81 ? 15.455 15.940 -24.904 1.00 66.94 81 ALA A CA 1
ATOM 667 C C . ALA A 1 81 ? 16.413 15.873 -26.105 1.00 66.94 81 ALA A C 1
ATOM 669 O O . ALA A 1 81 ? 16.220 16.607 -27.071 1.00 66.94 81 ALA A O 1
ATOM 670 N N . THR A 1 82 ? 17.402 14.972 -26.095 1.00 65.00 82 THR A N 1
ATOM 671 C CA . THR A 1 82 ? 18.336 14.803 -27.224 1.00 65.00 82 THR A CA 1
ATOM 672 C C . THR A 1 82 ? 17.651 14.227 -28.461 1.00 65.00 82 THR A C 1
ATOM 674 O O . THR A 1 82 ? 17.928 14.669 -29.579 1.00 65.00 82 THR A O 1
ATOM 677 N N . THR A 1 83 ? 16.715 13.291 -28.282 1.00 64.31 83 THR A N 1
ATOM 678 C CA . THR A 1 83 ? 15.913 12.750 -29.390 1.00 64.31 83 THR A CA 1
ATOM 679 C C . THR A 1 83 ? 15.020 13.834 -30.001 1.00 64.31 83 THR A C 1
ATOM 681 O O . THR A 1 83 ? 14.990 13.986 -31.216 1.00 64.31 83 THR A O 1
ATOM 684 N N . ALA A 1 84 ? 14.352 14.648 -29.178 1.00 64.31 84 ALA A N 1
ATOM 685 C CA . ALA A 1 84 ? 13.540 15.760 -29.672 1.00 64.31 84 ALA A CA 1
ATOM 686 C C . ALA A 1 84 ? 14.388 16.843 -30.365 1.00 64.31 84 ALA A C 1
ATOM 688 O O . ALA A 1 84 ? 14.013 17.324 -31.429 1.00 64.31 84 ALA A O 1
ATOM 689 N N . ALA A 1 85 ? 15.549 17.197 -29.802 1.00 64.88 85 ALA A N 1
ATOM 690 C CA . ALA A 1 85 ? 16.439 18.201 -30.381 1.00 64.88 85 ALA A CA 1
ATOM 691 C C . ALA A 1 85 ? 16.987 17.767 -31.749 1.00 64.88 85 ALA A C 1
ATOM 693 O O . ALA A 1 85 ? 16.941 18.550 -32.691 1.00 64.88 85 ALA A O 1
ATOM 694 N N . SER A 1 86 ? 17.439 16.514 -31.878 1.00 62.94 86 SER A N 1
ATOM 695 C CA . SER A 1 86 ? 17.980 15.976 -33.139 1.00 62.94 86 SER A CA 1
ATOM 696 C C . SER A 1 86 ? 16.948 15.907 -34.271 1.00 62.94 86 SER A C 1
ATOM 698 O O . SER A 1 86 ? 17.310 16.124 -35.425 1.00 62.94 86 SER A O 1
ATOM 700 N N . MET A 1 87 ? 15.667 15.686 -33.951 1.00 62.28 87 MET A N 1
ATOM 701 C CA . MET A 1 87 ? 14.568 15.759 -34.925 1.00 62.28 87 MET A CA 1
ATOM 702 C C . MET A 1 87 ? 14.314 17.182 -35.449 1.00 62.28 87 MET A C 1
ATOM 704 O O . MET A 1 87 ? 13.837 17.334 -36.570 1.00 62.28 87 MET A O 1
ATOM 708 N N . VAL A 1 88 ? 14.611 18.217 -34.654 1.00 66.19 88 VAL A N 1
ATOM 709 C CA . VAL A 1 88 ? 14.368 19.626 -35.015 1.00 66.19 88 VAL A CA 1
ATOM 710 C C . VAL A 1 88 ? 15.556 20.235 -35.764 1.00 66.19 88 VAL A C 1
ATOM 712 O O . VAL A 1 88 ? 15.352 21.031 -36.675 1.00 66.19 88 VAL A O 1
ATOM 715 N N . THR A 1 89 ? 16.793 19.881 -35.402 1.00 64.50 89 THR A N 1
ATOM 716 C CA . THR A 1 89 ? 17.998 20.522 -35.958 1.00 64.50 89 THR A CA 1
ATOM 717 C C . THR A 1 89 ? 18.511 19.919 -37.263 1.00 64.50 89 THR A C 1
ATOM 719 O O . THR A 1 89 ? 19.172 20.634 -38.011 1.00 64.50 89 THR A O 1
ATOM 722 N N . PHE A 1 90 ? 18.222 18.648 -37.574 1.00 63.22 90 PHE A N 1
ATOM 723 C CA . PHE A 1 90 ? 18.779 17.976 -38.762 1.00 63.22 90 PHE A CA 1
ATOM 724 C C . PHE A 1 90 ? 17.720 17.235 -39.603 1.00 63.22 90 PHE A C 1
ATOM 726 O O . PHE A 1 90 ? 17.756 16.006 -39.698 1.00 63.22 90 PHE A O 1
ATOM 733 N N . PRO A 1 91 ? 16.785 17.954 -40.253 1.00 60.59 91 PRO A N 1
ATOM 734 C CA . PRO A 1 91 ? 15.717 17.338 -41.050 1.00 60.59 91 PRO A CA 1
ATOM 735 C C . PRO A 1 91 ? 16.204 16.629 -42.337 1.00 60.59 91 PRO A C 1
ATOM 737 O O . PRO A 1 91 ? 15.538 15.718 -42.831 1.00 60.59 91 PRO A O 1
ATOM 740 N N . GLU A 1 92 ? 17.376 16.995 -42.873 1.00 59.00 92 GLU A N 1
ATOM 741 C CA . GLU A 1 92 ? 17.860 16.553 -44.199 1.00 59.00 92 GLU A CA 1
ATOM 742 C C . GLU A 1 92 ? 18.705 15.261 -44.199 1.00 59.00 92 GLU A C 1
ATOM 744 O O . GLU A 1 92 ? 18.916 14.647 -45.241 1.00 59.00 92 GLU A O 1
ATOM 749 N N . LEU A 1 93 ? 19.147 14.773 -43.037 1.00 56.06 93 LEU A N 1
ATOM 750 C CA . LEU A 1 93 ? 19.924 13.523 -42.887 1.00 56.06 93 LEU A CA 1
ATOM 751 C C . LEU A 1 93 ? 19.012 12.275 -42.770 1.00 56.06 93 LEU A C 1
ATOM 753 O O . LEU A 1 93 ? 19.331 11.271 -42.124 1.00 56.06 93 LEU A O 1
ATOM 757 N N . THR A 1 94 ? 17.843 12.358 -43.402 1.00 54.78 94 THR A N 1
ATOM 758 C CA . THR A 1 94 ? 16.617 11.607 -43.108 1.00 54.78 94 THR A CA 1
ATOM 759 C C . THR A 1 94 ? 16.765 10.078 -43.147 1.00 54.78 94 THR A C 1
ATOM 761 O O . THR A 1 94 ? 16.273 9.440 -42.226 1.00 54.78 94 THR A O 1
ATOM 764 N N . PRO A 1 95 ? 17.462 9.420 -44.095 1.00 55.53 95 PR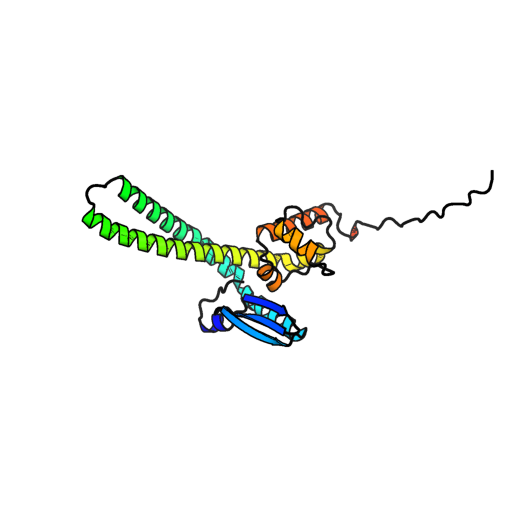O A N 1
ATOM 765 C CA . PRO A 1 95 ? 17.499 7.951 -44.137 1.00 55.53 95 PRO A CA 1
ATOM 766 C C . PRO A 1 95 ? 18.330 7.320 -43.005 1.00 55.53 95 PRO A C 1
ATOM 768 O O . PRO A 1 95 ? 17.895 6.365 -42.361 1.00 55.53 95 PRO A O 1
ATOM 771 N N . THR A 1 96 ? 19.514 7.872 -42.729 1.00 54.81 96 THR A N 1
ATOM 772 C CA . THR A 1 96 ? 20.455 7.368 -41.712 1.00 54.81 96 THR A CA 1
ATOM 773 C C . THR A 1 96 ? 20.037 7.798 -40.307 1.00 54.81 96 THR A C 1
ATOM 775 O O . THR A 1 96 ? 20.132 7.010 -39.362 1.00 54.81 96 THR A O 1
ATOM 778 N N . ILE A 1 97 ? 19.493 9.015 -40.174 1.00 53.66 97 ILE A N 1
ATOM 779 C CA . ILE A 1 97 ? 18.865 9.475 -38.933 1.00 53.66 97 ILE A CA 1
ATOM 780 C C . ILE A 1 97 ? 17.595 8.677 -38.652 1.00 53.66 97 ILE A C 1
ATOM 782 O O . ILE A 1 97 ? 17.401 8.314 -37.506 1.00 53.66 97 ILE A O 1
ATOM 786 N N . ASN A 1 98 ? 16.775 8.283 -39.633 1.00 53.25 98 ASN A N 1
ATOM 787 C CA . ASN A 1 98 ? 15.582 7.468 -39.356 1.00 53.25 98 ASN A CA 1
ATOM 788 C C . ASN A 1 98 ? 15.921 6.128 -38.680 1.00 53.25 98 ASN A C 1
ATOM 790 O O . ASN A 1 98 ? 15.218 5.727 -37.755 1.00 53.25 98 ASN A O 1
ATOM 794 N N . GLY A 1 99 ? 17.018 5.465 -39.066 1.00 54.53 99 GLY A N 1
ATOM 795 C CA . GLY A 1 99 ? 17.478 4.234 -38.407 1.00 54.53 99 GLY A CA 1
ATOM 796 C C . GLY A 1 99 ? 17.930 4.453 -36.957 1.00 54.53 99 GLY A C 1
ATOM 797 O O . GLY A 1 99 ? 17.505 3.731 -36.053 1.00 54.53 99 GLY A O 1
ATOM 798 N N . ILE A 1 100 ? 18.742 5.487 -36.711 1.00 56.25 100 ILE A N 1
ATOM 799 C CA . ILE A 1 100 ? 19.228 5.844 -35.365 1.00 56.25 100 ILE A CA 1
ATOM 800 C C . ILE A 1 100 ? 18.084 6.376 -34.486 1.00 56.25 100 ILE A C 1
ATOM 802 O O . ILE A 1 100 ? 18.012 6.045 -33.305 1.00 56.25 100 ILE A O 1
ATOM 806 N N . THR A 1 101 ? 17.153 7.129 -35.064 1.00 56.16 101 THR A N 1
ATOM 807 C CA . THR A 1 101 ? 15.982 7.718 -34.402 1.00 56.16 101 THR A CA 1
ATOM 808 C C . THR A 1 101 ? 14.911 6.678 -34.076 1.00 56.16 101 THR A C 1
ATOM 810 O O . THR A 1 101 ? 14.266 6.761 -33.033 1.00 56.16 101 THR A O 1
ATOM 813 N N . LEU A 1 102 ? 14.742 5.641 -34.903 1.00 58.56 102 LEU A N 1
ATOM 814 C CA . LEU A 1 102 ? 13.898 4.489 -34.562 1.00 58.56 102 LEU A CA 1
ATOM 815 C C . LEU A 1 102 ? 14.495 3.684 -33.399 1.00 58.56 102 LEU A C 1
ATOM 817 O O . LEU A 1 102 ? 13.771 3.307 -32.473 1.00 58.56 102 LEU A O 1
ATOM 821 N N . LEU A 1 103 ? 15.815 3.463 -33.401 1.00 59.44 103 LEU A N 1
ATOM 822 C CA . LEU A 1 103 ? 16.517 2.786 -32.304 1.00 59.44 103 LEU A CA 1
ATOM 823 C C . LEU A 1 103 ? 16.497 3.616 -31.007 1.00 59.44 103 LEU A C 1
ATOM 825 O O . LEU A 1 103 ? 16.246 3.063 -29.931 1.00 59.44 103 LEU A O 1
ATOM 829 N N . SER A 1 104 ? 16.685 4.937 -31.090 1.00 62.88 104 SER A N 1
ATOM 830 C CA . SER A 1 104 ? 16.595 5.845 -29.938 1.00 62.88 104 SER A CA 1
ATOM 831 C C . SER A 1 104 ? 15.156 5.988 -29.433 1.00 62.88 104 SER A C 1
ATOM 833 O O . SER A 1 104 ? 14.933 6.001 -28.221 1.00 62.88 104 SER A O 1
ATOM 835 N N . GLY A 1 105 ? 14.162 5.983 -30.324 1.00 64.44 105 GLY A N 1
ATOM 836 C CA . GLY A 1 105 ? 12.741 5.950 -29.983 1.00 64.44 105 GLY A CA 1
ATOM 837 C C . GLY A 1 105 ? 12.357 4.676 -29.226 1.00 64.44 105 GLY A C 1
ATOM 838 O O . GLY A 1 105 ? 11.750 4.748 -28.155 1.00 64.44 105 GLY A O 1
ATOM 839 N N . ALA A 1 106 ? 12.786 3.505 -29.710 1.00 66.38 106 ALA A N 1
ATOM 840 C CA . ALA A 1 106 ? 12.574 2.232 -29.019 1.00 66.38 106 ALA A CA 1
ATOM 841 C C . ALA A 1 106 ? 13.255 2.211 -27.638 1.00 66.38 106 ALA A C 1
ATOM 843 O O . ALA A 1 106 ? 12.626 1.843 -26.640 1.00 66.38 106 ALA A O 1
ATOM 844 N N . ALA A 1 107 ? 14.506 2.678 -27.547 1.00 67.69 107 ALA A N 1
ATOM 845 C CA . ALA A 1 107 ? 15.219 2.814 -26.277 1.00 67.69 107 ALA A CA 1
ATOM 846 C C . ALA A 1 107 ? 14.499 3.773 -25.311 1.00 67.69 107 ALA A C 1
ATOM 848 O O . ALA A 1 107 ? 14.355 3.461 -24.124 1.00 67.69 107 ALA A O 1
ATOM 849 N N . THR A 1 108 ? 13.970 4.887 -25.821 1.00 67.94 108 THR A N 1
ATOM 850 C CA . THR A 1 108 ? 13.199 5.874 -25.053 1.00 67.94 108 THR A CA 1
ATOM 851 C C . THR A 1 108 ? 11.910 5.271 -24.508 1.00 67.94 108 THR A C 1
ATOM 853 O O . THR A 1 108 ? 11.621 5.431 -23.322 1.00 67.94 108 THR A O 1
ATOM 856 N N . ILE A 1 109 ? 11.151 4.522 -25.313 1.00 71.25 109 ILE A N 1
ATOM 857 C CA . ILE A 1 109 ? 9.919 3.848 -24.870 1.00 71.25 109 ILE A CA 1
ATOM 858 C C . ILE A 1 109 ? 10.233 2.794 -23.800 1.00 71.25 109 ILE A C 1
ATOM 860 O O . ILE A 1 109 ? 9.559 2.733 -22.764 1.00 71.25 109 ILE A O 1
ATOM 864 N N . ILE A 1 110 ? 11.275 1.981 -24.009 1.00 73.00 110 ILE A N 1
ATOM 865 C CA . ILE A 1 110 ? 11.710 0.960 -23.045 1.00 73.00 110 ILE A CA 1
ATOM 866 C C . ILE A 1 110 ? 12.119 1.614 -21.720 1.00 73.00 110 ILE A C 1
ATOM 868 O O . ILE A 1 110 ? 11.665 1.178 -20.654 1.00 73.00 110 ILE A O 1
ATOM 872 N N . MET A 1 111 ? 12.939 2.669 -21.766 1.00 70.75 111 MET A N 1
ATOM 873 C CA . MET A 1 111 ? 13.355 3.413 -20.574 1.00 70.75 111 MET A CA 1
ATOM 874 C C . MET A 1 111 ? 12.171 4.093 -19.893 1.00 70.75 111 MET A C 1
ATOM 876 O O . MET A 1 111 ? 12.002 3.928 -18.689 1.00 70.75 111 MET A O 1
ATOM 880 N N . THR A 1 112 ? 11.280 4.738 -20.644 1.00 72.44 112 THR A N 1
ATOM 881 C CA . THR A 1 112 ? 10.072 5.385 -20.108 1.00 72.44 112 THR A CA 1
ATOM 882 C C . THR A 1 112 ? 9.177 4.382 -19.385 1.00 72.44 112 THR A C 1
ATOM 884 O O . THR A 1 112 ? 8.724 4.647 -18.271 1.00 72.44 112 THR A O 1
ATOM 887 N N . ASN A 1 113 ? 8.968 3.190 -19.948 1.00 75.50 113 ASN A N 1
ATOM 888 C CA . ASN A 1 113 ? 8.182 2.137 -19.303 1.00 75.50 113 ASN A CA 1
ATOM 889 C C . ASN A 1 113 ? 8.857 1.594 -18.035 1.00 75.50 113 ASN A C 1
ATOM 891 O O . ASN A 1 113 ? 8.185 1.405 -17.013 1.00 75.50 113 ASN A O 1
ATOM 895 N N . LYS A 1 114 ? 10.179 1.371 -18.063 1.00 76.19 114 LYS A N 1
ATOM 896 C CA . LYS A 1 114 ? 10.955 0.964 -16.877 1.00 76.19 114 LYS A CA 1
ATOM 897 C C . LYS A 1 114 ? 10.886 2.027 -15.779 1.00 76.19 114 LYS A C 1
ATOM 899 O O . LYS A 1 114 ? 10.620 1.685 -14.625 1.00 76.19 114 LYS A O 1
ATOM 904 N N . THR A 1 115 ? 11.044 3.295 -16.143 1.00 74.62 115 THR A N 1
ATOM 905 C CA . THR A 1 115 ? 10.943 4.450 -15.249 1.00 74.62 115 THR A CA 1
ATOM 906 C C . THR A 1 115 ? 9.529 4.556 -14.681 1.00 74.62 115 THR A C 1
ATOM 908 O O . THR A 1 115 ? 9.349 4.507 -13.469 1.00 74.62 115 THR A O 1
ATOM 911 N N . ARG A 1 116 ? 8.477 4.527 -15.503 1.00 79.06 116 ARG A N 1
ATOM 912 C CA . ARG A 1 116 ? 7.084 4.502 -15.022 1.00 79.06 116 ARG A CA 1
ATOM 913 C C . ARG A 1 116 ? 6.821 3.345 -14.053 1.00 79.06 116 ARG A C 1
ATOM 915 O O . ARG A 1 116 ? 6.135 3.528 -13.044 1.00 79.06 116 ARG A O 1
ATOM 922 N N . LYS A 1 117 ? 7.324 2.139 -14.335 1.00 79.69 117 LYS A N 1
ATOM 923 C CA . LYS A 1 117 ? 7.183 0.988 -13.427 1.00 79.69 117 LYS A CA 1
ATOM 924 C C . LYS A 1 117 ? 7.875 1.258 -12.089 1.00 79.69 117 LYS A C 1
ATOM 926 O O . LYS A 1 117 ? 7.261 1.013 -11.055 1.00 79.69 117 LYS A O 1
ATOM 931 N N . PHE A 1 118 ? 9.088 1.803 -12.124 1.00 79.62 118 PHE A N 1
ATOM 932 C CA . PHE A 1 118 ? 9.857 2.214 -10.951 1.00 79.62 118 PHE A CA 1
ATOM 933 C C . PHE A 1 118 ? 9.102 3.235 -10.094 1.00 79.62 118 PHE A C 1
ATOM 935 O O . PHE A 1 118 ? 8.876 2.981 -8.918 1.00 79.62 118 PHE A O 1
ATOM 942 N N . PHE A 1 119 ? 8.610 4.324 -10.690 1.00 79.00 119 PHE A N 1
ATOM 943 C CA . PHE A 1 119 ? 7.844 5.357 -9.982 1.00 79.00 119 PHE A CA 1
ATOM 944 C C . PHE A 1 119 ? 6.588 4.802 -9.311 1.00 79.00 119 PHE A C 1
ATOM 946 O O . PHE A 1 119 ? 6.262 5.157 -8.181 1.00 79.00 119 PHE A O 1
ATOM 953 N N . ASN A 1 120 ? 5.877 3.904 -9.992 1.00 83.06 120 ASN A N 1
ATOM 954 C CA . ASN A 1 120 ? 4.706 3.278 -9.398 1.00 83.06 120 ASN A CA 1
ATOM 955 C C . ASN A 1 120 ? 5.061 2.316 -8.254 1.00 83.06 120 ASN A C 1
ATOM 957 O O . ASN A 1 120 ? 4.262 2.168 -7.337 1.00 83.06 120 ASN A O 1
ATOM 961 N N . ASN A 1 121 ? 6.217 1.649 -8.315 1.00 82.44 121 ASN A N 1
ATOM 962 C CA . ASN A 1 121 ? 6.710 0.813 -7.220 1.00 82.44 121 ASN A CA 1
ATOM 963 C C . ASN A 1 121 ? 7.145 1.665 -6.025 1.00 82.44 121 ASN A C 1
ATOM 965 O O . ASN A 1 121 ? 6.786 1.329 -4.905 1.00 82.44 121 ASN A O 1
ATOM 969 N N . LEU A 1 122 ? 7.842 2.779 -6.265 1.00 84.69 122 LEU A N 1
ATOM 970 C CA . LEU A 1 122 ? 8.227 3.732 -5.225 1.00 84.69 122 LEU A CA 1
ATOM 971 C C . LEU A 1 122 ? 6.993 4.292 -4.512 1.00 84.69 122 LEU A C 1
ATOM 973 O O . LEU A 1 122 ? 6.902 4.190 -3.298 1.00 84.69 122 LEU A O 1
ATOM 977 N N . ARG A 1 123 ? 6.002 4.794 -5.261 1.00 86.69 123 ARG A N 1
ATOM 978 C CA . ARG A 1 123 ? 4.748 5.311 -4.682 1.00 86.69 123 ARG A CA 1
ATOM 979 C C . ARG A 1 123 ? 4.009 4.268 -3.846 1.00 86.69 123 ARG A C 1
ATOM 981 O O . ARG A 1 123 ? 3.436 4.604 -2.815 1.00 86.69 123 ARG A O 1
ATOM 988 N N . ASP A 1 124 ? 3.989 3.017 -4.304 1.00 88.81 124 ASP A N 1
ATOM 989 C CA . ASP A 1 124 ? 3.375 1.920 -3.555 1.00 88.81 124 ASP A CA 1
ATOM 990 C C . ASP A 1 124 ? 4.147 1.604 -2.268 1.00 88.81 124 ASP A C 1
ATOM 992 O O . ASP A 1 124 ? 3.537 1.390 -1.217 1.00 88.81 124 ASP A O 1
ATOM 996 N N . ALA A 1 125 ? 5.480 1.630 -2.340 1.00 88.75 125 ALA A N 1
ATOM 997 C CA . ALA A 1 125 ? 6.354 1.367 -1.208 1.00 88.75 125 ALA A CA 1
ATOM 998 C C . ALA A 1 125 ? 6.260 2.475 -0.155 1.00 88.75 125 ALA A C 1
ATOM 1000 O O . ALA A 1 125 ? 6.022 2.167 1.006 1.00 88.75 125 ALA A O 1
ATOM 1001 N N . GLU A 1 126 ? 6.314 3.747 -0.562 1.00 91.19 126 GLU A N 1
ATOM 1002 C CA . GLU A 1 126 ? 6.135 4.905 0.326 1.00 91.19 126 GLU A CA 1
ATOM 1003 C C . GLU A 1 126 ? 4.756 4.907 0.989 1.00 91.19 126 GLU A C 1
ATOM 1005 O O . GLU A 1 126 ? 4.633 5.194 2.176 1.00 91.19 126 GLU A O 1
ATOM 1010 N N . ARG A 1 127 ? 3.704 4.548 0.241 1.00 93.69 127 ARG A N 1
ATOM 1011 C CA . ARG A 1 127 ? 2.361 4.356 0.804 1.00 93.69 127 ARG A CA 1
ATOM 1012 C C . ARG A 1 127 ? 2.360 3.290 1.896 1.00 93.69 127 ARG A C 1
ATOM 1014 O O . ARG A 1 127 ? 1.769 3.499 2.950 1.00 93.69 127 ARG A O 1
ATOM 1021 N N . THR A 1 128 ? 2.956 2.138 1.606 1.00 92.19 128 THR A N 1
ATOM 1022 C CA . THR A 1 128 ? 2.954 0.981 2.508 1.00 92.19 128 THR A CA 1
ATOM 1023 C C . THR A 1 128 ? 3.789 1.260 3.757 1.00 92.19 128 THR A C 1
ATOM 1025 O O . THR A 1 128 ? 3.345 0.971 4.862 1.00 92.19 128 THR A O 1
ATOM 1028 N N . GLU A 1 129 ? 4.967 1.863 3.589 1.00 93.06 129 GLU A N 1
ATOM 1029 C CA . GLU A 1 129 ? 5.835 2.311 4.680 1.00 93.06 129 GLU A CA 1
ATOM 1030 C C . GLU A 1 129 ? 5.108 3.311 5.582 1.00 93.06 129 GLU A C 1
ATOM 1032 O O . GLU A 1 129 ? 4.971 3.058 6.777 1.00 93.06 129 GLU A O 1
ATOM 1037 N N . PHE A 1 130 ? 4.553 4.381 4.998 1.00 95.06 130 PHE A N 1
ATOM 1038 C CA . PHE A 1 130 ? 3.792 5.383 5.743 1.00 95.06 130 PHE A CA 1
ATOM 1039 C C . PHE A 1 130 ? 2.634 4.754 6.522 1.00 95.06 130 PHE A C 1
ATOM 1041 O O . PHE A 1 130 ? 2.419 5.087 7.686 1.00 95.06 130 PHE A O 1
ATOM 1048 N N . PHE A 1 131 ? 1.891 3.834 5.896 1.00 94.69 131 PHE A N 1
ATOM 1049 C CA . PHE A 1 131 ? 0.805 3.136 6.571 1.00 94.69 131 PHE A CA 1
ATOM 1050 C C . PHE A 1 131 ? 1.307 2.356 7.787 1.00 94.69 131 PHE A C 1
ATOM 1052 O O . PHE A 1 131 ? 0.755 2.534 8.863 1.00 94.69 131 PHE A O 1
ATOM 1059 N N . LYS A 1 132 ? 2.368 1.551 7.657 1.00 92.81 132 LYS A N 1
ATOM 1060 C CA . LYS A 1 132 ? 2.888 0.752 8.781 1.00 92.81 132 LYS A CA 1
ATOM 1061 C C . LYS A 1 132 ? 3.342 1.598 9.960 1.00 92.81 132 LYS A C 1
ATOM 1063 O O . LYS A 1 132 ? 3.141 1.206 11.103 1.00 92.81 132 LYS A O 1
ATOM 1068 N N . GLU A 1 133 ? 3.943 2.750 9.690 1.00 94.62 133 GLU A N 1
ATOM 1069 C CA . GLU A 1 133 ? 4.379 3.669 10.744 1.00 94.62 133 GLU A CA 1
ATOM 1070 C C . GLU A 1 133 ? 3.204 4.317 11.489 1.00 94.62 133 GLU A C 1
ATOM 1072 O O . GLU A 1 133 ? 3.362 4.740 12.629 1.00 94.62 133 GLU A O 1
ATOM 1077 N N . ASN A 1 134 ? 2.023 4.371 10.866 1.00 95.44 134 ASN A N 1
ATOM 1078 C CA . ASN A 1 134 ? 0.853 5.076 11.389 1.00 95.44 134 ASN A CA 1
ATOM 1079 C C . ASN A 1 134 ? -0.363 4.161 11.619 1.00 95.44 134 ASN A C 1
ATOM 1081 O O . ASN A 1 134 ? -1.416 4.656 12.004 1.00 95.44 134 ASN A O 1
ATOM 1085 N N . GLU A 1 135 ? -0.248 2.847 11.408 1.00 93.50 135 GLU A N 1
ATOM 1086 C CA . GLU A 1 135 ? -1.373 1.899 11.422 1.00 93.50 135 GLU A CA 1
ATOM 1087 C C . GLU A 1 135 ? -2.117 1.921 12.759 1.00 93.50 135 GLU A C 1
ATOM 1089 O O . GLU A 1 135 ? -3.339 2.060 12.784 1.00 93.50 135 GLU A O 1
ATOM 1094 N N . SER A 1 136 ? -1.376 1.854 13.869 1.00 93.38 136 SER A N 1
ATOM 1095 C CA . SER A 1 136 ? -1.942 1.906 15.223 1.00 93.38 136 SER A CA 1
ATOM 1096 C C . SER A 1 136 ? -2.680 3.224 15.481 1.00 93.38 136 SER A C 1
ATOM 1098 O O . SER A 1 136 ? -3.824 3.218 15.930 1.00 93.38 136 SER A O 1
ATOM 1100 N N . LEU A 1 137 ? -2.061 4.357 15.125 1.00 93.31 137 LEU A N 1
ATOM 1101 C CA . LEU A 1 137 ? -2.656 5.685 15.283 1.00 93.31 137 LEU A CA 1
ATOM 1102 C C . LEU A 1 137 ? -3.935 5.828 14.445 1.00 93.31 137 LEU A C 1
ATOM 1104 O O . LEU A 1 137 ? -4.958 6.277 14.955 1.00 93.31 137 LEU A O 1
ATOM 1108 N N . ILE A 1 138 ? -3.881 5.432 13.171 1.00 92.56 138 ILE A N 1
ATOM 1109 C CA . ILE A 1 138 ? -5.011 5.519 12.244 1.00 92.56 138 ILE A CA 1
ATOM 1110 C C . ILE A 1 138 ? -6.163 4.652 12.749 1.00 92.56 138 ILE A C 1
ATOM 1112 O O . ILE A 1 138 ? -7.255 5.171 12.951 1.00 92.56 138 ILE A O 1
ATOM 1116 N N . ASN A 1 139 ? -5.937 3.364 13.017 1.00 91.25 139 ASN A N 1
ATOM 1117 C CA . ASN A 1 139 ? -7.014 2.461 13.431 1.00 91.25 139 ASN A CA 1
ATOM 1118 C C . ASN A 1 139 ? -7.624 2.828 14.785 1.00 91.25 139 ASN A C 1
ATOM 1120 O O . ASN A 1 139 ? -8.832 2.701 14.953 1.00 91.25 139 ASN A O 1
ATOM 1124 N N . LYS A 1 140 ? -6.824 3.338 15.729 1.00 91.06 140 LYS A N 1
ATOM 1125 C CA . LYS A 1 140 ? -7.330 3.779 17.036 1.00 91.06 140 LYS A CA 1
ATOM 1126 C C . LYS A 1 140 ? -8.279 4.979 16.928 1.00 91.06 140 LYS A C 1
ATOM 1128 O O . LYS A 1 140 ? -9.170 5.127 17.759 1.00 91.06 140 LYS A O 1
ATOM 1133 N N . HIS A 1 141 ? -8.081 5.847 15.935 1.00 88.25 141 HIS A N 1
ATOM 1134 C CA . HIS A 1 141 ? -8.732 7.159 15.897 1.00 88.25 141 HIS A CA 1
ATOM 1135 C C . HIS A 1 141 ? -9.623 7.414 14.680 1.00 88.25 141 HIS A C 1
ATOM 1137 O O . HIS A 1 141 ? -10.366 8.394 14.681 1.00 88.25 141 HIS A O 1
ATOM 1143 N N . VAL A 1 142 ? -9.598 6.565 13.652 1.00 87.38 142 VAL A N 1
ATOM 1144 C CA . VAL A 1 142 ? -10.356 6.806 12.414 1.00 87.38 142 VAL A CA 1
ATOM 1145 C C . VAL A 1 142 ? -11.872 6.713 12.602 1.00 87.38 142 VAL A C 1
ATOM 1147 O O . VAL A 1 142 ? -12.609 7.387 11.894 1.00 87.38 142 VAL A O 1
ATOM 1150 N N . ASN A 1 143 ? -12.351 5.940 13.576 1.00 84.38 143 ASN A N 1
ATOM 1151 C CA . ASN A 1 143 ? -13.788 5.841 13.862 1.00 84.38 143 ASN A CA 1
ATOM 1152 C C . ASN A 1 143 ? -14.266 6.855 14.909 1.00 84.38 143 ASN A C 1
ATOM 1154 O O . ASN A 1 143 ? -15.453 7.157 14.971 1.00 84.38 143 ASN A O 1
ATOM 1158 N N . THR A 1 144 ? -13.350 7.411 15.707 1.00 83.88 144 THR A N 1
ATOM 1159 C CA . THR A 1 144 ? -13.677 8.318 16.821 1.00 83.88 144 THR A CA 1
ATOM 1160 C C . THR A 1 144 ? -13.426 9.788 16.496 1.00 83.88 144 THR A C 1
ATOM 1162 O O . THR A 1 144 ? -14.052 10.663 17.087 1.00 83.88 144 THR A O 1
ATOM 1165 N N . THR A 1 145 ? -12.534 10.090 15.548 1.00 80.31 145 THR A N 1
ATOM 1166 C CA . THR A 1 145 ? -12.189 11.470 15.186 1.00 80.31 145 THR A CA 1
ATOM 1167 C C . THR A 1 145 ? -13.262 12.077 14.276 1.00 80.31 145 THR A C 1
ATOM 1169 O O . THR A 1 145 ? -13.468 11.588 13.158 1.00 80.31 145 THR A O 1
ATOM 1172 N N . PRO A 1 146 ? -13.918 13.181 14.681 1.00 78.81 146 PRO A N 1
ATOM 1173 C CA . PRO A 1 146 ? -14.868 13.876 13.821 1.00 78.81 146 PRO A CA 1
ATOM 1174 C C . PRO A 1 146 ? -14.200 14.360 12.532 1.00 78.81 146 PRO A C 1
ATOM 1176 O O . PRO A 1 146 ? -13.055 14.798 12.544 1.00 78.81 146 PRO A O 1
ATOM 1179 N N . ASN A 1 147 ? -14.915 14.310 11.405 1.00 80.50 147 ASN A N 1
ATOM 1180 C CA . ASN A 1 147 ? -14.427 14.807 10.111 1.00 80.50 147 ASN A CA 1
ATOM 1181 C C . ASN A 1 147 ? -13.056 14.255 9.668 1.00 80.50 147 ASN A C 1
ATOM 1183 O O . ASN A 1 147 ? -12.392 14.869 8.835 1.00 80.50 147 ASN A O 1
ATOM 1187 N N . VAL A 1 148 ? -12.644 13.073 10.142 1.00 82.69 148 VAL A N 1
ATOM 1188 C CA . VAL A 1 148 ? -11.333 12.487 9.806 1.00 82.69 148 VAL A CA 1
ATOM 1189 C C . VAL A 1 148 ? -11.109 12.293 8.300 1.00 82.69 148 VAL A C 1
ATOM 1191 O O . VAL A 1 148 ? -9.979 12.298 7.819 1.00 82.69 148 VAL A O 1
ATOM 1194 N N . MET A 1 149 ? -12.194 12.174 7.531 1.00 83.88 149 MET A N 1
ATOM 1195 C CA . MET A 1 149 ? -12.170 12.039 6.072 1.00 83.88 149 MET A CA 1
ATOM 1196 C C . MET A 1 149 ? -12.113 13.392 5.337 1.00 83.88 149 MET A C 1
ATOM 1198 O O . MET A 1 149 ? -12.248 13.431 4.112 1.00 83.88 149 MET A O 1
ATOM 1202 N N . ALA A 1 150 ? -11.954 14.524 6.028 1.00 79.94 150 ALA A N 1
ATOM 1203 C CA . ALA A 1 150 ? -11.796 15.827 5.384 1.00 79.94 150 ALA A CA 1
ATOM 1204 C C . ALA A 1 150 ? -10.584 15.822 4.432 1.00 79.94 150 ALA A C 1
ATOM 1206 O O . ALA A 1 150 ? -9.535 15.264 4.736 1.00 79.94 150 ALA A O 1
ATOM 1207 N N . GLY A 1 151 ? -10.752 16.393 3.235 1.00 76.88 151 GLY A N 1
ATOM 1208 C CA . GLY A 1 151 ? -9.718 16.394 2.189 1.00 76.88 151 GLY A CA 1
ATOM 1209 C C . GLY A 1 151 ? -9.514 15.075 1.427 1.00 76.88 151 GLY A C 1
ATOM 1210 O O . GLY A 1 151 ? -8.983 15.129 0.317 1.00 76.88 151 GLY A O 1
ATOM 1211 N N . VAL A 1 152 ? -9.988 13.933 1.951 1.00 81.75 152 VAL A N 1
ATOM 1212 C CA . VAL A 1 152 ? -9.896 12.620 1.282 1.00 81.75 152 VAL A CA 1
ATOM 1213 C C . VAL A 1 152 ? -10.697 12.627 -0.019 1.00 81.75 152 VAL A C 1
ATOM 1215 O O . VAL A 1 152 ? -11.790 13.202 -0.097 1.00 81.75 152 VAL A O 1
ATOM 1218 N N . SER A 1 153 ? -10.158 11.966 -1.045 1.00 77.25 153 SER A N 1
ATOM 1219 C CA . SER A 1 153 ? -10.776 11.857 -2.370 1.00 77.25 153 SER A CA 1
ATOM 1220 C C . SER A 1 153 ? -12.248 11.412 -2.317 1.00 77.25 153 SER A C 1
ATOM 1222 O O . SER A 1 153 ? -12.618 10.452 -1.636 1.00 77.25 153 SER A O 1
ATOM 1224 N N . LEU A 1 154 ? -13.099 12.105 -3.089 1.00 60.03 154 LEU A N 1
ATOM 1225 C CA . LEU A 1 154 ? -14.560 11.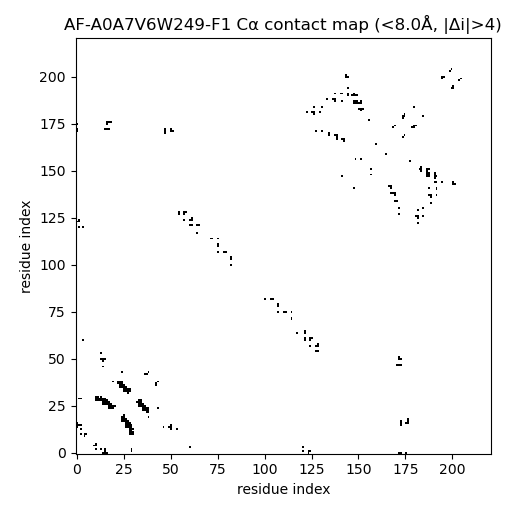924 -3.113 1.00 60.03 154 LEU A CA 1
ATOM 1226 C C . LEU A 1 154 ? -14.980 10.468 -3.345 1.00 60.03 154 LEU A C 1
ATOM 1228 O O . LEU A 1 154 ? -15.836 9.959 -2.629 1.00 60.03 154 LEU A O 1
ATOM 1232 N N . LEU A 1 155 ? -14.326 9.765 -4.273 1.00 57.97 155 LEU A N 1
ATOM 1233 C CA . LEU A 1 155 ? -14.602 8.353 -4.568 1.00 57.97 155 LEU A CA 1
ATOM 1234 C C . LEU A 1 155 ? -14.482 7.437 -3.337 1.00 57.97 155 LEU A C 1
ATOM 1236 O O . LEU A 1 155 ? -15.164 6.418 -3.269 1.00 57.97 155 LEU A O 1
ATOM 1240 N N . ARG A 1 156 ? -13.652 7.793 -2.349 1.00 62.91 156 ARG A N 1
ATOM 1241 C CA . ARG A 1 156 ? -13.481 6.997 -1.123 1.00 62.91 156 ARG A CA 1
ATOM 1242 C C . ARG A 1 156 ? -14.406 7.407 0.002 1.00 62.91 156 ARG A C 1
ATOM 1244 O O . ARG A 1 156 ? -14.847 6.540 0.748 1.00 62.91 156 ARG A O 1
ATOM 1251 N N . LYS A 1 157 ? -14.775 8.690 0.061 1.00 59.31 157 LYS A N 1
ATOM 1252 C CA . LYS A 1 157 ? -15.909 9.129 0.883 1.00 59.31 157 LYS A CA 1
ATOM 1253 C C . LYS A 1 157 ? -17.166 8.357 0.488 1.00 59.31 157 LYS A C 1
ATOM 1255 O O . LYS A 1 157 ? -17.825 7.807 1.358 1.00 59.31 157 LYS A O 1
ATOM 1260 N N . PHE A 1 158 ? -17.431 8.217 -0.814 1.00 51.56 158 PHE A N 1
ATOM 1261 C CA . PHE A 1 158 ? -18.568 7.437 -1.304 1.00 51.56 158 PHE A CA 1
ATOM 1262 C C . PHE A 1 158 ? -18.450 5.939 -0.991 1.00 51.56 158 PHE A C 1
ATOM 1264 O O . PHE A 1 158 ? -19.421 5.367 -0.515 1.00 51.56 158 PHE A O 1
ATOM 1271 N N . TYR A 1 159 ? -17.282 5.305 -1.162 1.00 54.78 159 TYR A N 1
ATOM 1272 C CA . TYR A 1 159 ? -17.107 3.889 -0.789 1.00 54.78 159 TYR A CA 1
ATOM 1273 C C . TYR A 1 159 ? -17.428 3.625 0.693 1.00 54.78 159 TYR A C 1
ATOM 1275 O O . TYR A 1 159 ? -18.129 2.666 1.007 1.00 54.78 159 TYR A O 1
ATOM 1283 N N . ASN A 1 160 ? -16.988 4.512 1.591 1.00 54.78 160 ASN A N 1
ATOM 1284 C CA . ASN A 1 160 ? -17.279 4.403 3.023 1.00 54.78 160 ASN A CA 1
ATOM 1285 C C . ASN A 1 160 ? -18.763 4.667 3.349 1.00 54.78 160 ASN A C 1
ATOM 1287 O O . ASN A 1 160 ? -19.305 4.045 4.254 1.00 54.78 160 ASN A O 1
ATOM 1291 N N . ILE A 1 161 ? -19.433 5.553 2.601 1.00 52.94 161 ILE A N 1
ATOM 1292 C CA . ILE A 1 161 ? -20.866 5.856 2.771 1.00 52.94 161 ILE A CA 1
ATOM 1293 C C . ILE A 1 161 ? -21.755 4.703 2.273 1.00 52.94 161 ILE A C 1
ATOM 1295 O O . ILE A 1 161 ? -22.770 4.403 2.899 1.00 52.94 161 ILE A O 1
ATOM 1299 N N . PHE A 1 162 ? -21.394 4.050 1.163 1.00 42.62 162 PHE A N 1
ATOM 1300 C CA . PHE A 1 162 ? -22.223 3.010 0.540 1.00 42.62 162 PHE A CA 1
ATOM 1301 C C . PHE A 1 162 ? -22.074 1.622 1.173 1.00 42.62 162 PHE A C 1
ATOM 1303 O O . PHE A 1 162 ? -23.022 0.845 1.105 1.00 42.62 162 PHE A O 1
ATOM 1310 N N . ASN A 1 163 ? -20.935 1.309 1.801 1.00 52.91 163 ASN A N 1
ATOM 1311 C CA . ASN A 1 163 ? -20.698 -0.031 2.346 1.00 52.91 163 ASN A CA 1
ATOM 1312 C C . ASN A 1 163 ? -21.147 -0.254 3.792 1.00 52.91 163 ASN A C 1
ATOM 1314 O O . ASN A 1 163 ? -21.094 -1.403 4.202 1.00 52.91 163 ASN A O 1
ATOM 1318 N N . LYS A 1 164 ? -21.608 0.773 4.534 1.00 47.12 164 LYS A N 1
ATOM 1319 C CA . LYS A 1 164 ? -22.208 0.641 5.886 1.00 47.12 164 LYS A CA 1
ATOM 1320 C C . LYS A 1 164 ? -21.619 -0.521 6.726 1.00 47.12 164 LYS A C 1
ATOM 1322 O O . LYS A 1 164 ? -22.363 -1.355 7.229 1.00 47.12 164 LYS A O 1
ATOM 1327 N N . GLU A 1 165 ? -20.296 -0.598 6.865 1.00 48.38 165 GLU A N 1
ATOM 1328 C CA . GLU A 1 165 ? -19.672 -1.497 7.844 1.00 48.38 165 GLU A CA 1
ATOM 1329 C C . GLU A 1 165 ? -19.419 -0.710 9.130 1.00 48.38 165 GLU A C 1
ATOM 1331 O O . GLU A 1 165 ? -19.054 0.466 9.084 1.00 48.38 165 GLU A O 1
ATOM 1336 N N . GLU A 1 166 ? -19.684 -1.361 10.262 1.00 56.97 166 GLU A N 1
ATOM 1337 C CA . GLU A 1 166 ? -19.829 -0.766 11.593 1.00 56.97 166 GLU A CA 1
ATOM 1338 C C . GLU A 1 166 ? -18.579 -0.017 12.088 1.00 56.97 166 GLU A C 1
ATOM 1340 O O . GLU A 1 166 ? -18.726 0.899 12.889 1.00 56.97 166 GLU A O 1
ATOM 1345 N N . GLU A 1 167 ? -17.383 -0.300 11.556 1.00 69.94 167 GLU A N 1
ATOM 1346 C CA . GLU A 1 167 ? -16.142 0.431 11.848 1.00 69.94 167 GLU A CA 1
ATOM 1347 C C . GLU A 1 167 ? -15.145 0.347 10.675 1.00 69.94 167 GLU A C 1
ATOM 1349 O O . GLU A 1 167 ? -14.924 -0.710 10.083 1.00 69.94 167 GLU A O 1
ATOM 1354 N N . LEU A 1 168 ? -14.478 1.456 10.340 1.00 77.19 168 LEU A N 1
ATOM 1355 C CA . LEU A 1 168 ? -13.383 1.473 9.368 1.00 77.19 168 LEU A CA 1
ATOM 1356 C C . LEU A 1 168 ? -12.126 0.844 9.970 1.00 77.19 168 LEU A C 1
ATOM 1358 O O . LEU A 1 168 ? -11.521 1.414 10.878 1.00 77.19 168 LEU A O 1
ATOM 1362 N N . VAL A 1 169 ? -11.688 -0.282 9.402 1.00 84.19 169 VAL A N 1
ATOM 1363 C CA . VAL A 1 169 ? -10.430 -0.946 9.773 1.00 84.19 169 VAL A CA 1
ATOM 1364 C C . VAL A 1 169 ? -9.441 -0.916 8.607 1.00 84.19 169 VAL A C 1
ATOM 1366 O O . VAL A 1 169 ? -9.666 -1.459 7.518 1.00 84.19 169 VAL A O 1
ATOM 1369 N N . PHE A 1 170 ? -8.293 -0.287 8.839 1.00 89.12 170 PHE A N 1
ATOM 1370 C CA . PHE A 1 170 ? -7.182 -0.243 7.900 1.00 89.12 170 PHE A CA 1
ATOM 1371 C C . PHE A 1 170 ? -6.191 -1.372 8.188 1.00 89.12 170 PHE A C 1
ATOM 1373 O O . PHE A 1 170 ? -5.772 -1.590 9.316 1.00 89.12 170 PHE A O 1
ATOM 1380 N N . ASN A 1 171 ? -5.777 -2.080 7.145 1.00 91.06 171 ASN A N 1
ATOM 1381 C CA . ASN A 1 171 ? -4.677 -3.035 7.160 1.00 91.06 171 ASN A CA 1
ATOM 1382 C C . ASN A 1 171 ? -4.035 -3.063 5.763 1.00 91.06 171 ASN A C 1
ATOM 1384 O O . ASN A 1 171 ? -4.557 -2.473 4.812 1.00 91.06 171 ASN A O 1
ATOM 1388 N N . ILE A 1 172 ? -2.916 -3.778 5.607 1.00 90.00 172 ILE A N 1
ATOM 1389 C CA . ILE A 1 172 ? -2.172 -3.841 4.332 1.00 90.00 172 ILE A CA 1
ATOM 1390 C C . ILE A 1 172 ? -3.055 -4.311 3.160 1.00 90.00 172 ILE A C 1
ATOM 1392 O O . ILE A 1 172 ? -2.861 -3.879 2.020 1.00 90.00 172 ILE A O 1
ATOM 1396 N N . ASN A 1 173 ? -4.045 -5.169 3.413 1.00 91.12 173 ASN A N 1
ATOM 1397 C CA . ASN A 1 173 ? -4.982 -5.594 2.382 1.00 91.12 173 ASN A CA 1
ATOM 1398 C C . ASN A 1 173 ? -6.000 -4.497 2.036 1.00 91.12 173 ASN A C 1
ATOM 1400 O O . ASN A 1 173 ? -6.190 -4.196 0.853 1.00 91.12 173 ASN A O 1
ATOM 1404 N N . THR A 1 174 ? -6.619 -3.862 3.037 1.00 88.81 174 THR A N 1
ATOM 1405 C CA . THR A 1 174 ? -7.667 -2.855 2.808 1.00 88.81 174 THR A CA 1
ATOM 1406 C C . THR A 1 174 ? -7.118 -1.586 2.160 1.00 88.81 174 THR A 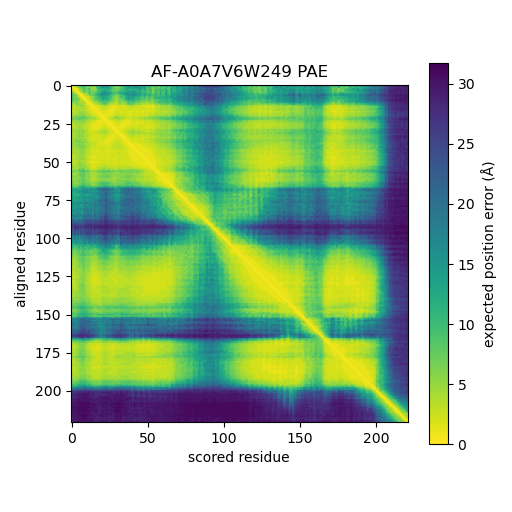C 1
ATOM 1408 O O . THR A 1 174 ? -7.758 -1.048 1.251 1.00 88.81 174 THR A O 1
ATOM 1411 N N . ILE A 1 175 ? -5.892 -1.159 2.503 1.00 89.00 175 ILE A N 1
ATOM 1412 C CA . ILE A 1 175 ? -5.232 -0.037 1.810 1.00 89.00 175 ILE A CA 1
ATOM 1413 C C . ILE A 1 175 ? -5.000 -0.329 0.325 1.00 89.00 175 ILE A C 1
ATOM 1415 O O . ILE A 1 175 ? -4.985 0.588 -0.500 1.00 89.00 175 ILE A O 1
ATOM 1419 N N . ASP A 1 176 ? -4.826 -1.596 -0.051 1.00 86.38 176 ASP A N 1
ATOM 1420 C CA . ASP A 1 176 ? -4.584 -1.958 -1.437 1.00 86.38 176 ASP A CA 1
ATOM 1421 C C . ASP A 1 176 ? -5.864 -2.158 -2.238 1.00 86.38 176 ASP A C 1
ATOM 1423 O O . ASP A 1 176 ? -5.997 -1.586 -3.322 1.00 86.38 176 ASP A O 1
ATOM 1427 N N . ILE A 1 177 ? -6.799 -2.955 -1.720 1.00 83.69 177 ILE A N 1
ATOM 1428 C CA . ILE A 1 177 ? -8.023 -3.307 -2.445 1.00 83.69 177 ILE A CA 1
ATOM 1429 C C . ILE A 1 177 ? -8.912 -2.080 -2.672 1.00 83.69 177 ILE A C 1
ATOM 1431 O O . ILE A 1 177 ? -9.392 -1.873 -3.787 1.00 83.69 177 ILE A O 1
ATOM 1435 N N . ASN A 1 178 ? -8.997 -1.196 -1.672 1.00 81.31 178 ASN A N 1
ATOM 1436 C CA . ASN A 1 178 ? -9.737 0.066 -1.756 1.00 81.31 178 ASN A CA 1
ATOM 1437 C C . ASN A 1 178 ? -8.897 1.184 -2.396 1.00 81.31 178 ASN A C 1
ATOM 1439 O O . ASN A 1 178 ? -9.326 2.336 -2.481 1.00 81.31 178 ASN A O 1
ATOM 1443 N N . LYS A 1 179 ? -7.691 0.842 -2.876 1.00 83.75 179 LYS A N 1
ATOM 1444 C CA . LYS A 1 179 ? -6.753 1.731 -3.566 1.00 83.75 179 LYS A CA 1
ATOM 1445 C C . LYS A 1 179 ? -6.499 3.016 -2.783 1.00 83.75 179 LYS A C 1
ATOM 1447 O O . LYS A 1 179 ? -6.514 4.099 -3.374 1.00 83.75 179 LYS A O 1
ATOM 1452 N N . TRP A 1 180 ? -6.261 2.898 -1.473 1.00 86.88 180 TRP A N 1
ATOM 1453 C CA . TRP A 1 180 ? -5.905 4.044 -0.651 1.00 86.88 180 TRP A CA 1
ATOM 1454 C C . TRP A 1 180 ? -4.619 4.688 -1.180 1.00 86.88 180 TRP A C 1
ATOM 1456 O O . TRP A 1 180 ? -3.668 3.969 -1.467 1.00 86.88 180 TRP A O 1
ATOM 1466 N N . SER A 1 181 ? -4.573 6.002 -1.401 1.00 90.44 181 SER A N 1
ATOM 1467 C CA . SER A 1 181 ? -3.356 6.694 -1.846 1.00 90.44 181 SER A CA 1
ATOM 1468 C C . SER A 1 181 ? -2.571 7.183 -0.638 1.00 90.44 181 SER A C 1
ATOM 1470 O O . SER A 1 181 ? -3.147 7.408 0.426 1.00 90.44 181 SER A O 1
ATOM 1472 N N . LEU A 1 182 ? -1.265 7.397 -0.818 1.00 92.69 182 LEU A N 1
ATOM 1473 C CA . LEU A 1 182 ? -0.421 7.987 0.221 1.00 92.69 182 LEU A CA 1
ATOM 1474 C C . LEU A 1 182 ? -0.990 9.322 0.729 1.00 92.69 182 LEU A C 1
ATOM 1476 O O . LEU A 1 182 ? -0.961 9.577 1.926 1.00 92.69 182 LEU A O 1
ATOM 1480 N N . ASN A 1 183 ? -1.530 10.158 -0.163 1.00 92.94 183 ASN A N 1
ATOM 1481 C CA . ASN A 1 183 ? -2.063 11.462 0.220 1.00 92.94 183 ASN A CA 1
ATOM 1482 C C . ASN A 1 183 ? -3.313 11.345 1.099 1.00 92.94 183 ASN A C 1
ATOM 1484 O O . ASN A 1 183 ? -3.444 12.071 2.073 1.00 92.94 183 ASN A O 1
ATOM 1488 N N . ASP A 1 184 ? -4.207 10.405 0.792 1.00 91.06 184 ASP A N 1
ATOM 1489 C CA . ASP A 1 184 ? -5.410 10.226 1.606 1.00 91.06 184 ASP A CA 1
ATOM 1490 C C . ASP A 1 184 ? -5.062 9.676 2.997 1.00 91.06 184 ASP A C 1
ATOM 1492 O O . ASP A 1 184 ? -5.634 10.115 3.987 1.00 91.06 184 ASP A O 1
ATOM 1496 N N . LEU A 1 185 ? -4.089 8.758 3.091 1.00 93.06 185 LEU A N 1
ATOM 1497 C CA . LEU A 1 185 ? -3.603 8.269 4.387 1.00 93.06 185 LEU A CA 1
ATOM 1498 C C . LEU A 1 185 ? -2.932 9.389 5.197 1.00 93.06 185 LEU A C 1
ATOM 1500 O O . LEU A 1 185 ? -3.136 9.468 6.406 1.00 93.06 185 LEU A O 1
ATOM 1504 N N . LYS A 1 186 ? -2.169 10.272 4.537 1.00 94.94 186 LYS A N 1
ATOM 1505 C CA . LYS A 1 186 ? -1.588 11.463 5.172 1.00 94.94 186 LYS A CA 1
ATOM 1506 C C . LYS A 1 186 ? -2.665 12.392 5.712 1.00 94.94 186 LYS A C 1
ATOM 1508 O O . LYS A 1 186 ? -2.587 12.751 6.874 1.00 94.94 186 LYS A O 1
ATOM 1513 N N . GLN A 1 187 ? -3.687 12.701 4.919 1.00 93.06 187 GLN A N 1
ATOM 1514 C CA . GLN A 1 187 ? -4.797 13.551 5.353 1.00 93.06 187 GLN A CA 1
ATOM 1515 C C . GLN A 1 187 ? -5.548 12.959 6.547 1.00 93.06 187 GLN A C 1
ATOM 1517 O O . GLN A 1 187 ? -5.807 13.679 7.502 1.00 93.06 187 GLN A O 1
ATOM 1522 N N . ILE A 1 188 ? -5.842 11.653 6.535 1.00 91.56 188 ILE A N 1
ATOM 1523 C CA . ILE A 1 188 ? -6.454 10.967 7.686 1.00 91.56 188 ILE A CA 1
ATOM 1524 C C . ILE A 1 188 ? -5.586 11.154 8.934 1.00 91.56 188 ILE A C 1
ATOM 1526 O O . ILE A 1 188 ? -6.079 11.586 9.973 1.00 91.56 188 ILE A O 1
ATOM 1530 N N . ARG A 1 189 ? -4.283 10.873 8.820 1.00 94.38 189 ARG A N 1
ATOM 1531 C CA . ARG A 1 189 ? -3.319 11.027 9.914 1.00 94.38 189 ARG A CA 1
ATOM 1532 C C . ARG A 1 189 ? -3.242 12.472 10.406 1.00 94.38 189 ARG A C 1
ATOM 1534 O O . ARG A 1 189 ? -3.262 12.700 11.609 1.00 94.38 189 ARG A O 1
ATOM 1541 N N . ASP A 1 190 ? -3.168 13.436 9.497 1.00 94.06 190 ASP A N 1
ATOM 1542 C CA . ASP A 1 190 ? -3.053 14.860 9.818 1.00 94.06 190 ASP A CA 1
ATOM 1543 C C . ASP A 1 190 ? -4.322 15.365 10.517 1.00 94.06 190 ASP A C 1
ATOM 1545 O O . ASP A 1 190 ? -4.225 16.044 11.535 1.00 94.06 190 ASP A O 1
ATOM 1549 N N . ASN A 1 191 ? -5.505 14.957 10.047 1.00 89.88 191 ASN A N 1
ATOM 1550 C CA . ASN A 1 191 ? -6.771 15.268 10.706 1.00 89.88 191 ASN A CA 1
ATOM 1551 C C . ASN A 1 191 ? -6.798 14.695 12.133 1.00 89.88 191 ASN A C 1
ATOM 1553 O O . ASN A 1 191 ? -7.106 15.428 13.068 1.00 89.88 191 ASN A O 1
ATOM 1557 N N . ILE A 1 192 ? -6.404 13.429 12.330 1.00 90.94 192 ILE A N 1
ATOM 1558 C CA . ILE A 1 192 ? -6.297 12.820 13.671 1.00 90.94 192 ILE A CA 1
ATOM 1559 C C . ILE A 1 192 ? -5.384 13.650 14.581 1.00 90.94 192 ILE A C 1
ATOM 1561 O O . ILE A 1 192 ? -5.778 13.992 15.696 1.00 90.94 192 ILE A O 1
ATOM 1565 N N . LEU A 1 193 ? -4.191 14.012 14.102 1.00 92.06 193 LEU A N 1
ATOM 1566 C CA . LEU A 1 193 ? -3.231 14.790 14.888 1.00 92.06 193 LEU A CA 1
ATOM 1567 C C . LEU A 1 193 ? -3.754 16.187 15.237 1.00 92.06 193 LEU A C 1
ATOM 1569 O O . LEU A 1 193 ? -3.535 16.647 16.352 1.00 92.06 193 LEU A O 1
ATOM 1573 N N . VAL A 1 194 ? -4.467 16.855 14.326 1.00 89.88 194 VAL A N 1
ATOM 1574 C CA . VAL A 1 194 ? -5.098 18.153 14.612 1.00 89.88 194 VAL A CA 1
ATOM 1575 C C . VAL A 1 194 ? -6.094 18.020 15.763 1.00 89.88 194 VAL A C 1
ATOM 1577 O O . VAL A 1 194 ? -6.014 18.784 16.721 1.00 89.88 194 VAL A O 1
ATOM 1580 N N . TYR A 1 195 ? -6.988 17.030 15.725 1.00 83.19 195 TYR A N 1
ATOM 1581 C CA . TYR A 1 195 ? -7.970 16.828 16.797 1.00 83.19 195 TYR A CA 1
ATOM 1582 C C . TYR A 1 195 ? -7.323 16.435 18.133 1.00 83.19 195 TYR A C 1
ATOM 1584 O O . TYR A 1 195 ? -7.759 16.917 19.178 1.00 83.19 195 TYR A O 1
ATOM 1592 N N . GLN A 1 196 ? -6.267 15.616 18.116 1.00 85.62 196 GLN A N 1
ATOM 1593 C CA . GLN A 1 196 ? -5.502 15.279 19.323 1.00 85.62 196 GLN A CA 1
ATOM 1594 C C . GLN A 1 196 ? -4.796 16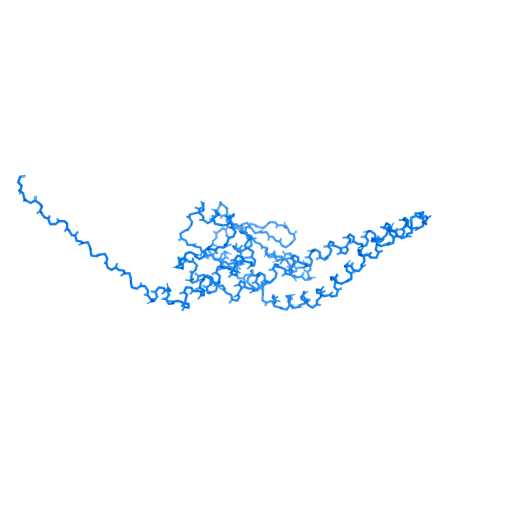.503 19.916 1.00 85.62 196 GLN A C 1
ATOM 1596 O O . GLN A 1 196 ? -4.909 16.752 21.113 1.00 85.62 196 GLN A O 1
ATOM 1601 N N . ASN A 1 197 ? -4.126 17.302 19.081 1.00 86.44 197 ASN A N 1
ATOM 1602 C CA . ASN A 1 197 ? -3.432 18.517 19.515 1.00 86.44 197 ASN A CA 1
ATOM 1603 C C . ASN A 1 197 ? -4.395 19.569 20.081 1.00 86.44 197 ASN A C 1
ATOM 1605 O O . ASN A 1 197 ? -4.018 20.337 20.960 1.00 86.44 197 ASN A O 1
ATOM 1609 N N . LEU A 1 198 ? -5.639 19.597 19.599 1.00 83.00 198 LEU A N 1
ATOM 1610 C CA . LEU A 1 198 ? -6.699 20.462 20.122 1.00 83.00 198 LEU A CA 1
ATOM 1611 C C . LEU A 1 1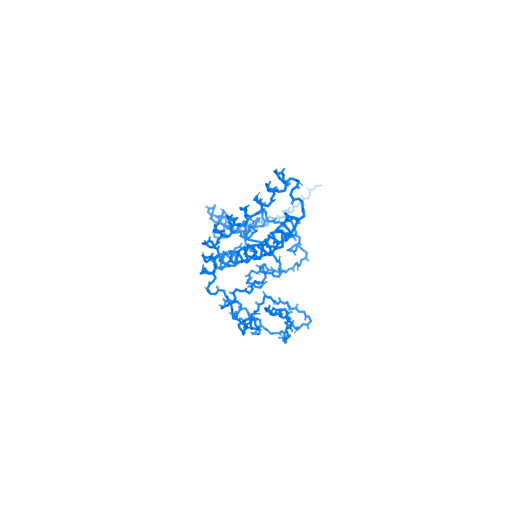98 ? -7.371 19.905 21.394 1.00 83.00 198 LEU A C 1
ATOM 1613 O O . LEU A 1 198 ? -8.277 20.546 21.921 1.00 83.00 198 LEU A O 1
ATOM 1617 N N . GLY A 1 199 ? -6.974 18.723 21.885 1.00 69.50 199 GLY A N 1
ATOM 1618 C CA . GLY A 1 199 ? -7.594 18.077 23.050 1.00 69.50 199 GLY A CA 1
ATOM 1619 C C . GLY A 1 199 ? -9.022 17.577 22.797 1.00 69.50 199 GLY A C 1
ATOM 1620 O O . GLY A 1 199 ? -9.790 17.383 23.735 1.00 69.50 199 GLY A O 1
ATOM 1621 N N . LEU A 1 200 ? -9.396 17.385 21.529 1.00 64.75 200 LEU A N 1
ATOM 1622 C CA . LEU A 1 200 ? -10.747 17.016 21.096 1.00 64.75 200 LEU A CA 1
ATOM 1623 C C . LEU A 1 200 ? -10.914 15.502 20.863 1.00 64.75 200 LEU A C 1
ATOM 1625 O O . LEU A 1 200 ? -11.971 15.068 20.409 1.00 64.75 200 LEU A O 1
ATOM 1629 N N . SER A 1 201 ? -9.897 14.686 21.158 1.00 56.22 201 SER A N 1
ATOM 1630 C CA . SER A 1 201 ? -10.035 13.224 21.247 1.00 56.22 201 SER A CA 1
ATOM 1631 C C . SER A 1 201 ? -10.729 12.823 22.558 1.00 56.22 201 SER A C 1
ATOM 1633 O O . SER A 1 201 ? -10.585 13.526 23.552 1.00 56.22 201 SER A O 1
ATOM 1635 N N . GLU A 1 202 ? -11.466 11.705 22.573 1.00 53.34 202 GLU A N 1
ATOM 1636 C CA . GLU A 1 202 ? -12.470 11.311 23.590 1.00 53.34 202 GLU A CA 1
ATOM 1637 C C . GLU A 1 202 ? -12.132 11.515 25.086 1.00 53.34 202 GLU A C 1
ATOM 1639 O O . GLU A 1 202 ? -13.057 11.695 25.873 1.00 53.34 202 GLU A O 1
ATOM 1644 N N . GLU A 1 203 ? -10.866 11.581 25.509 1.00 49.66 203 GLU A N 1
ATOM 1645 C CA . GLU A 1 203 ? -10.505 11.959 26.891 1.00 49.66 203 GLU A CA 1
ATOM 1646 C C . GLU A 1 203 ? -10.940 13.394 27.272 1.00 49.66 203 GLU A C 1
ATOM 1648 O O . GLU A 1 203 ? -11.205 13.667 28.444 1.00 49.66 203 GLU A O 1
ATOM 1653 N N . GLY A 1 204 ? -11.083 14.301 26.297 1.00 41.59 204 GLY A N 1
ATOM 1654 C CA . GLY A 1 204 ? -11.547 15.681 26.500 1.00 41.59 204 GLY A CA 1
ATOM 1655 C C . GLY A 1 204 ? -13.057 15.890 26.328 1.00 41.59 204 GLY A C 1
ATOM 1656 O O . GLY A 1 204 ? -13.600 16.894 26.791 1.00 41.59 204 GLY A O 1
ATOM 1657 N N . MET A 1 205 ? -13.775 14.946 25.708 1.00 44.56 205 MET A N 1
ATOM 1658 C CA . MET A 1 205 ? -15.222 15.052 25.495 1.00 44.56 205 MET A CA 1
ATOM 1659 C C . MET A 1 205 ? -15.988 14.217 26.522 1.00 44.56 205 MET A C 1
ATOM 1661 O O . MET A 1 205 ? -16.540 13.158 26.219 1.00 44.56 205 MET A O 1
ATOM 1665 N N . LYS A 1 206 ? -16.119 14.744 27.748 1.00 38.59 206 LYS A N 1
ATOM 1666 C CA . LYS A 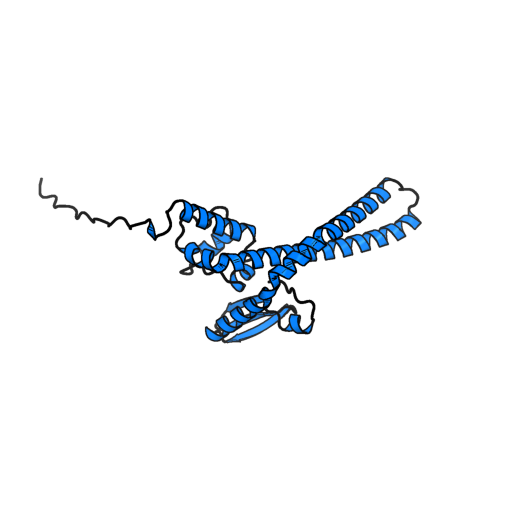1 206 ? -17.245 14.357 28.611 1.00 38.59 206 LYS A CA 1
ATOM 1667 C C . LYS A 1 206 ? -18.527 14.606 27.815 1.00 38.59 206 LYS A C 1
ATOM 1669 O O . LYS A 1 206 ? -18.876 15.757 27.561 1.00 38.59 206 LYS A O 1
ATOM 1674 N N . LYS A 1 207 ? -19.218 13.532 27.411 1.00 37.31 207 LYS A N 1
ATOM 1675 C CA . LYS A 1 207 ? -20.555 13.615 26.805 1.00 37.31 207 LYS A CA 1
ATOM 1676 C C . LYS A 1 207 ? -21.405 14.580 27.647 1.00 37.31 207 LYS A C 1
ATOM 1678 O O . LYS A 1 207 ? -21.473 14.378 28.865 1.00 37.31 207 LYS A O 1
ATOM 1683 N N . PRO A 1 208 ? -22.063 15.601 27.066 1.00 37.38 208 PRO A N 1
ATOM 1684 C CA . PRO A 1 208 ? -23.053 16.348 27.819 1.00 37.38 208 PRO A CA 1
ATOM 1685 C C . PRO A 1 208 ? -24.118 15.345 28.266 1.00 37.38 208 PRO A C 1
ATOM 1687 O O . PRO A 1 208 ? -24.707 14.639 27.443 1.00 37.38 208 PRO A O 1
ATOM 1690 N N . LYS A 1 209 ? -24.320 15.232 29.585 1.00 37.03 209 LYS A N 1
ATOM 1691 C CA . LYS A 1 209 ? -25.469 14.517 30.140 1.00 37.03 209 LYS A CA 1
ATOM 1692 C C . LYS A 1 209 ? -26.696 15.106 29.452 1.00 37.03 209 LYS A C 1
ATOM 1694 O O . LYS A 1 209 ? -26.984 16.285 29.642 1.00 37.03 209 LYS A O 1
ATOM 1699 N N . LYS A 1 210 ? -27.406 14.306 28.653 1.00 41.50 210 LYS A N 1
ATOM 1700 C CA . LYS A 1 210 ? -28.783 14.626 28.278 1.00 41.50 210 LYS A CA 1
ATOM 1701 C C . LYS A 1 210 ? -29.567 14.707 29.587 1.00 41.50 210 LYS A C 1
ATOM 1703 O O . LYS A 1 210 ? -29.997 13.686 30.110 1.00 41.50 210 LYS A O 1
ATOM 1708 N N . GLN A 1 211 ? -29.699 15.904 30.149 1.00 37.41 211 GLN A N 1
ATOM 1709 C CA . GLN A 1 211 ? -30.789 16.194 31.064 1.00 37.41 211 GLN A CA 1
ATOM 1710 C C . GLN A 1 211 ? -32.035 16.239 30.188 1.00 37.41 211 GLN A C 1
ATOM 1712 O O . GLN A 1 211 ? -32.327 17.247 29.549 1.00 37.41 211 GLN A O 1
ATOM 1717 N N . ALA A 1 212 ? -32.710 15.097 30.085 1.00 38.56 212 ALA A N 1
ATOM 1718 C CA . ALA A 1 212 ? -34.103 15.088 29.694 1.00 38.56 212 ALA A CA 1
ATOM 1719 C C . ALA A 1 212 ? -34.844 15.902 30.762 1.00 38.56 212 ALA A C 1
ATOM 1721 O O . ALA A 1 212 ? -34.999 15.447 31.891 1.00 38.56 212 ALA A O 1
ATOM 1722 N N . LYS A 1 213 ? -35.208 17.144 30.436 1.00 41.62 213 LYS A N 1
ATOM 1723 C CA . LYS A 1 213 ? -36.302 17.809 31.136 1.00 41.62 213 LYS A CA 1
ATOM 1724 C C . LYS A 1 213 ? -37.573 17.148 30.622 1.00 41.62 213 LYS A C 1
ATOM 1726 O O . LYS A 1 213 ? -37.883 17.271 29.437 1.00 41.62 213 LYS A O 1
ATOM 1731 N N . GLU A 1 214 ? -38.238 16.393 31.488 1.00 41.62 214 GLU A N 1
ATOM 1732 C CA . GLU A 1 214 ? -39.645 16.053 31.292 1.00 41.62 214 GLU A CA 1
ATOM 1733 C C . GLU A 1 214 ? -40.431 17.361 31.110 1.00 41.62 214 GLU A C 1
ATOM 1735 O O . GLU A 1 214 ? -40.160 18.331 31.826 1.00 41.62 214 GLU A O 1
ATOM 1740 N N . PRO A 1 215 ? -41.350 17.448 30.138 1.00 41.91 215 PRO A N 1
ATOM 1741 C CA . PRO A 1 215 ? -42.269 18.569 30.081 1.00 41.91 215 PRO A CA 1
ATOM 1742 C C . PRO A 1 215 ? -43.233 18.466 31.268 1.00 41.91 215 PRO A C 1
ATOM 1744 O O . PRO A 1 215 ? -44.023 17.529 31.354 1.00 41.91 215 PRO A O 1
ATOM 1747 N N . GLU A 1 216 ? -43.123 19.430 32.183 1.00 42.88 216 GLU A N 1
ATOM 1748 C CA . GLU A 1 216 ? -44.084 19.662 33.257 1.00 42.88 216 GLU A CA 1
ATOM 1749 C C . GLU A 1 216 ? -45.489 19.881 32.679 1.00 42.88 216 GLU A C 1
ATOM 1751 O O . GLU A 1 216 ? -45.678 20.573 31.675 1.00 42.88 216 GLU A O 1
ATOM 1756 N N . ASP A 1 217 ? -46.455 19.264 33.356 1.00 46.78 217 ASP A N 1
ATOM 1757 C CA . ASP A 1 217 ? -47.896 19.390 33.185 1.00 46.78 217 ASP A CA 1
ATOM 1758 C C . ASP A 1 217 ? -48.350 20.803 32.782 1.00 46.78 217 ASP A C 1
ATOM 1760 O O . ASP A 1 217 ? -48.329 21.737 33.586 1.00 46.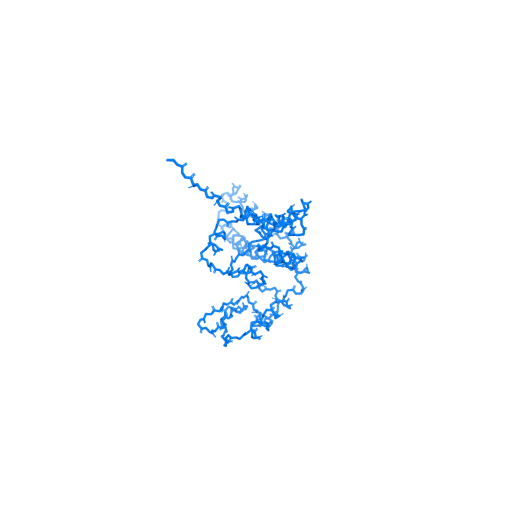78 217 ASP A O 1
ATOM 1764 N N . ILE A 1 218 ? -48.913 20.941 31.579 1.00 43.25 218 ILE A N 1
ATOM 1765 C CA . ILE A 1 218 ? -49.837 22.044 31.295 1.00 43.25 218 ILE A CA 1
ATOM 1766 C C . ILE A 1 218 ? -51.216 21.612 31.794 1.00 43.25 218 ILE A C 1
ATOM 1768 O O . ILE A 1 218 ? -52.020 21.015 31.076 1.00 43.25 218 ILE A O 1
ATOM 1772 N N . LYS A 1 219 ? -51.476 21.915 33.067 1.00 43.09 219 LYS A N 1
ATOM 1773 C CA . LYS A 1 219 ? -52.830 22.051 33.604 1.00 43.09 219 LYS A CA 1
ATOM 1774 C C . LYS A 1 219 ? -53.383 23.432 33.230 1.00 43.09 219 LYS A C 1
ATOM 1776 O O . LYS A 1 219 ? -52.799 24.437 33.606 1.00 43.09 219 LYS A O 1
ATOM 1781 N N . GLN A 1 220 ? -54.561 23.409 32.600 1.00 41.16 220 GLN A N 1
ATOM 1782 C CA . GLN A 1 220 ? -55.642 24.410 32.651 1.00 41.16 220 GLN A CA 1
ATOM 1783 C C . GLN A 1 220 ? -55.392 25.809 32.049 1.00 41.16 220 GLN A C 1
ATOM 1785 O O . GLN A 1 220 ? -54.712 26.640 32.644 1.00 41.16 220 GLN A O 1
ATOM 1790 N N . LEU A 1 221 ? -56.085 26.100 30.938 1.00 36.06 221 LEU A N 1
ATOM 1791 C CA . LEU A 1 221 ? -57.233 27.028 30.871 1.00 36.06 221 LEU A CA 1
ATOM 1792 C C . LEU A 1 221 ? -57.970 26.871 29.533 1.00 36.06 221 LEU A C 1
ATOM 1794 O O . LEU A 1 221 ? -57.284 26.806 28.491 1.00 36.06 221 LEU A O 1
#

Radius of gyration: 26.1 Å; Cα contacts (8 Å, |Δi|>4): 191; chains: 1; bounding box: 78×48×78 Å

pLDDT: mean 75.25, std 16.91, range [36.06, 95.81]

Foldseek 3Di:
DAQPDPDPVVQQVAWQAWDDDPQWIWTQGSVRDTDIDGDDPVVVVVVLVSNVVSLPCLVVSLVVLVVVLVVLVVVLVVLVVVLVVCVVPPVPVPPVVVVVSVVSVVVSVVSVVVNVVSVVSNQLSLLLVLCVVCQVVLQVPVFQQPPLQPPPDPLVVVVCVPPPDPGDHDGSRCCRVSVPGSVSSVSSNVSSVVCVVVVNGPVNDPDPPPPPDDDPDPDDD

Secondary structure (DSSP, 8-state):
------SHHHHHT-EEEEEEETTEEEEEETTS-EEEEE--HHHHHHHHHHHHHTTTTHHHHHHHHHHHHHHHHHHHHHHHHHHHHHHHH-TT-HHHHHHHHHHHHHHHHHHHHHHHHHHHHHHHHHHHHHHHHHHHHHHHHTTTSTTTTTTS-HHHHHHHHHS--SS----HHHHHHTT--HHHHHHHHHHHHHHHHTT-STTS-----------------

Mean predicted aligned error: 12.48 Å

Nearest PDB structures (foldseek):
  6nct-assembly1_B  TM=5.090E-01  e=6.411E+00  Homo sapiens
  5iit-assembly2_B  TM=2.685E-01  e=4.361E+00  Saccharomyces cerevisiae S288C
  4ovv-assembly1_B  TM=3.032E-01  e=9.958E+00  Homo sapiens

Sequence (221 aa):
MRDYTNNHEDRMNFVRNFKIHNGEIIAKMGDKTKRKAPYTEDNEKKLLRRMNKQTENIKQVVNYFRNGFIGRAVLTGGLVATTAASMVTFPELTPTINGITLLSGAATIIMTNKTRKFFNNLRDAERTEFFKENESLINKHVNTTPNVMAGVSLLRKFYNIFNKEEELVFNINTIDINKWSLNDLKQIRDNILVYQNLGLSEEGMKKPKKQAKEPEDIKQL